Protein AF-0000000075964623 (afdb_homodimer)

Sequence (258 aa):
LPGEGPRITGGRPRYQVGDTVRVNCTSGRSKPAAQLIWFINGEQADSSFLRGPISESNREGLETSTLGLEFKVRPKHFRKGGDMKLKCLATIATVYWRTNEESVEGDRPQKAPALEIRKGQGDTAAAAALPGEGPRITGGRPRYQVGDTVRVNCTSGRSKPAAQLIWFINGEQADSSFLRGPISESNREGLETSTLGLEFKVRPKHFRKGGDMKLKCLATIATVYWRTNEESVEGDRPQKAPALEIRKGQGDTAAAAA

Secondary structure (DSSP, 8-state):
--SS--EEES--SEE-TTPEEEEEEEEEEESSPPEEEEEETTEEPPGGGEEEEEEEE-TTS-EEEEEEEEEE--GGGS-TTSEEEEEEEEEEEEEEEEEEEEEEEE-----------------------/--SS--EEES--SEE-TT-EEEEEEEEEEESSPPEEEEEETTEEPPGGGEEEEEEEE-TTS-EEEEEEEEEE--GGGS-TTSEEEEEEEEEEEEEEEEEEEEEEEE-----------------------

pLDDT: mean 87.2, std 17.88, range [26.14, 98.88]

Solvent-accessible surface area (backbone atoms only — not comparable to full-atom values): 14812 Å² total; per-residue (Å²): 107,47,91,52,58,37,42,77,45,73,68,63,70,58,48,46,74,71,34,71,48,49,32,36,35,37,34,44,49,12,77,69,52,45,47,74,46,54,23,50,70,86,35,72,53,60,72,86,29,46,48,74,69,46,73,49,69,51,95,87,62,30,16,30,22,34,38,30,42,43,47,66,39,45,74,83,58,38,46,95,86,40,32,29,39,42,34,36,38,35,35,37,77,50,77,44,82,38,64,35,72,49,75,25,37,46,67,67,76,72,73,70,76,73,78,79,77,78,78,78,82,79,78,76,80,80,77,85,124,107,47,91,52,58,36,43,78,44,73,68,63,70,59,48,44,73,70,35,71,47,50,32,36,35,35,36,43,49,13,78,69,52,46,46,74,46,51,23,51,70,85,34,73,52,59,73,87,29,48,47,75,70,46,75,47,70,50,94,87,62,32,16,30,23,33,37,30,42,43,49,64,38,45,76,85,58,39,44,97,86,40,30,29,39,42,34,38,38,36,37,37,79,50,77,45,82,37,62,33,74,49,75,26,36,44,68,67,77,73,72,70,75,73,77,78,78,78,76,78,81,79,79,76,80,75,77,84,124

Radius of gyration: 39.01 Å; Cα contacts (8 Å, |Δi|>4): 548; chains: 2; bounding box: 40×149×133 Å

Structure (mmCIF, N/CA/C/O backbone):
data_AF-0000000075964623-model_v1
#
loop_
_entity.id
_entity.type
_entity.pdbx_description
1 polymer 'Ig-like domain-containing protein'
#
loop_
_atom_site.group_PDB
_atom_site.id
_atom_site.type_symbol
_atom_site.label_atom_id
_atom_site.label_alt_id
_atom_site.label_comp_id
_atom_site.label_asym_id
_atom_site.label_entity_id
_atom_site.label_seq_id
_atom_site.pdbx_PDB_ins_code
_atom_site.Cartn_x
_atom_site.Cartn_y
_atom_site.Cartn_z
_atom_site.occupancy
_atom_site.B_iso_or_equiv
_atom_site.auth_seq_id
_atom_site.auth_comp_id
_atom_site.auth_asym_id
_atom_site.auth_atom_id
_atom_site.pdbx_PDB_model_num
ATOM 1 N N . LEU A 1 1 ? 7.758 3.352 2.141 1 86.5 1 LEU A N 1
ATOM 2 C CA . LEU A 1 1 ? 6.906 4.25 2.914 1 86.5 1 LEU A CA 1
ATOM 3 C C . LEU A 1 1 ? 7.734 5.367 3.549 1 86.5 1 LEU A C 1
ATOM 5 O O . LEU A 1 1 ? 8.938 5.215 3.744 1 86.5 1 LEU A O 1
ATOM 9 N N . PRO A 1 2 ? 7.082 6.465 3.967 1 90.81 2 PRO A N 1
ATOM 10 C CA . PRO A 1 2 ? 7.836 7.523 4.645 1 90.81 2 PRO A CA 1
ATOM 11 C C . PRO A 1 2 ? 8.383 7.078 6 1 90.81 2 PRO A C 1
ATOM 13 O O . PRO A 1 2 ? 7.719 6.336 6.727 1 90.81 2 PRO A O 1
ATOM 16 N N . GLY A 1 3 ? 9.594 7.398 6.289 1 87.62 3 GLY A N 1
ATOM 17 C CA . GLY A 1 3 ? 10.219 7.047 7.555 1 87.62 3 GLY A CA 1
ATOM 18 C C . GLY A 1 3 ? 9.648 7.805 8.734 1 87.62 3 GLY A C 1
ATOM 19 O O . GLY A 1 3 ? 9.781 7.371 9.883 1 87.62 3 GLY A O 1
ATOM 20 N N . GLU A 1 4 ? 9.156 8.992 8.438 1 90.81 4 GLU A N 1
ATOM 21 C CA . GLU A 1 4 ? 8.594 9.836 9.484 1 90.81 4 GLU A CA 1
ATOM 22 C C . GLU A 1 4 ? 7.238 10.406 9.062 1 90.81 4 GLU A C 1
ATOM 24 O O . GLU A 1 4 ? 6.883 10.367 7.887 1 90.81 4 GLU A O 1
ATOM 29 N N . GLY A 1 5 ? 6.496 10.773 10.062 1 95.56 5 GLY A N 1
ATOM 30 C CA . GLY A 1 5 ? 5.227 11.43 9.773 1 95.56 5 GLY A CA 1
ATOM 31 C C . GLY A 1 5 ? 5.391 12.766 9.086 1 95.56 5 GLY A C 1
ATOM 32 O O . GLY A 1 5 ? 6.508 13.258 8.93 1 95.56 5 GLY A O 1
ATOM 33 N N . PRO A 1 6 ? 4.242 13.242 8.672 1 98.19 6 PRO A N 1
ATOM 34 C CA . PRO A 1 6 ? 4.324 14.539 7.992 1 98.19 6 PRO A CA 1
ATOM 35 C C . PRO A 1 6 ? 4.801 15.656 8.914 1 98.19 6 PRO A C 1
ATOM 37 O O . PRO A 1 6 ? 4.703 15.539 10.133 1 98.19 6 PRO A O 1
ATOM 40 N N . ARG A 1 7 ? 5.344 16.672 8.25 1 98.38 7 ARG A N 1
ATOM 41 C CA . ARG A 1 7 ? 5.855 17.828 8.984 1 98.38 7 ARG A CA 1
ATOM 42 C C . ARG A 1 7 ? 5.109 19.094 8.602 1 98.38 7 ARG A C 1
ATOM 44 O O . ARG A 1 7 ? 4.883 19.359 7.418 1 98.38 7 ARG A O 1
ATOM 51 N N . ILE A 1 8 ? 4.758 19.828 9.617 1 98.5 8 ILE A N 1
ATOM 52 C CA . ILE A 1 8 ? 4.109 21.109 9.375 1 98.5 8 ILE A CA 1
ATOM 53 C C . ILE A 1 8 ? 5.125 22.25 9.531 1 98.5 8 ILE A C 1
ATOM 55 O O . ILE A 1 8 ? 5.852 22.297 10.523 1 98.5 8 ILE A O 1
ATOM 59 N N . THR A 1 9 ? 5.211 23.141 8.57 1 98.12 9 THR A N 1
ATOM 60 C CA . THR A 1 9 ? 6.152 24.25 8.617 1 98.12 9 THR A CA 1
ATOM 61 C C . THR A 1 9 ? 5.48 25.547 8.164 1 98.12 9 THR A C 1
ATOM 63 O O . THR A 1 9 ? 4.418 25.516 7.543 1 98.12 9 THR A O 1
ATOM 66 N N . GLY A 1 10 ? 6.125 26.719 8.469 1 96.88 10 GLY A N 1
ATOM 67 C CA . GLY A 1 10 ? 5.699 28.016 7.969 1 96.88 10 GLY A CA 1
ATOM 68 C C . GLY A 1 10 ? 4.793 28.766 8.93 1 96.88 10 GLY A C 1
ATOM 69 O O . GLY A 1 10 ? 4.531 29.953 8.75 1 96.88 10 GLY A O 1
ATOM 70 N N . GLY A 1 11 ? 4.305 28.156 9.906 1 95.25 11 GLY A N 1
ATOM 71 C CA . GLY A 1 11 ? 3.338 28.766 10.805 1 95.25 11 GLY A CA 1
ATOM 72 C C . GLY A 1 11 ? 3.975 29.672 11.844 1 95.25 11 GLY A C 1
ATOM 73 O O . GLY A 1 11 ? 5.199 29.75 11.93 1 95.25 11 GLY A O 1
ATOM 74 N N . ARG A 1 12 ? 3.088 30.531 12.414 1 95.19 12 ARG A N 1
ATOM 75 C CA . ARG A 1 12 ? 3.447 31.391 13.539 1 95.19 12 ARG A CA 1
ATOM 76 C C . ARG A 1 12 ? 2.818 30.891 14.828 1 95.19 12 ARG A C 1
ATOM 78 O O . ARG A 1 12 ? 1.778 30.219 14.805 1 95.19 12 ARG A O 1
ATOM 85 N N . PRO A 1 13 ? 3.479 31.203 15.977 1 94.81 13 PRO A N 1
ATOM 86 C CA . PRO A 1 13 ? 2.908 30.734 17.234 1 94.81 13 PRO A CA 1
ATOM 87 C C . PRO A 1 13 ? 1.594 31.438 17.594 1 94.81 13 PRO A C 1
ATOM 89 O O . PRO A 1 13 ? 0.809 30.906 18.375 1 94.81 13 PRO A O 1
ATOM 92 N N . ARG A 1 14 ? 1.421 32.688 17.016 1 95.06 14 ARG A N 1
ATOM 93 C CA . ARG A 1 14 ? 0.213 33.438 17.328 1 95.06 14 ARG A CA 1
ATOM 94 C C . ARG A 1 14 ? -0.354 34.094 16.062 1 95.06 14 ARG A C 1
ATOM 96 O O . ARG A 1 14 ? 0.398 34.531 15.203 1 95.06 14 ARG A O 1
ATOM 103 N N . TYR A 1 15 ? -1.727 34.094 16.047 1 96.06 15 TYR A N 1
AT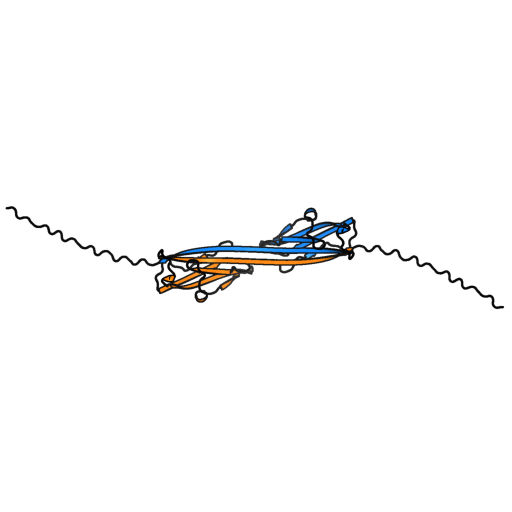OM 104 C CA . TYR A 1 15 ? -2.441 34.781 14.977 1 96.06 15 TYR A CA 1
ATOM 105 C C . TYR A 1 15 ? -3.574 35.656 15.539 1 96.06 15 TYR A C 1
ATOM 107 O O . TYR A 1 15 ? -4.141 35.312 16.594 1 96.06 15 TYR A O 1
ATOM 115 N N . GLN A 1 16 ? -3.865 36.75 14.766 1 94.38 16 GLN A N 1
ATOM 116 C CA . GLN A 1 16 ? -5.055 37.531 15.031 1 94.38 16 GLN A CA 1
ATOM 117 C C . GLN A 1 16 ? -6.055 37.438 13.883 1 94.38 16 GLN A C 1
ATOM 119 O O . GLN A 1 16 ? -5.68 37.094 12.758 1 94.38 16 GLN A O 1
ATOM 124 N N . VAL A 1 17 ? -7.258 37.656 14.266 1 94.38 17 VAL A N 1
ATOM 125 C CA . VAL A 1 17 ? -8.258 37.75 13.211 1 94.38 17 VAL A CA 1
ATOM 126 C C . VAL A 1 17 ? -7.801 38.719 12.125 1 94.38 17 VAL A C 1
ATOM 128 O O . VAL A 1 17 ? -7.324 39.812 12.43 1 94.38 17 VAL A O 1
ATOM 131 N N . GLY A 1 18 ? -7.902 38.344 10.891 1 95.88 18 GLY A N 1
ATOM 132 C CA . GLY A 1 18 ? -7.438 39.188 9.789 1 95.88 18 GLY A CA 1
ATOM 133 C C . GLY A 1 18 ? -6.078 38.75 9.258 1 95.88 18 GLY A C 1
ATOM 134 O O . GLY A 1 18 ? -5.703 39.094 8.141 1 95.88 18 GLY A O 1
ATOM 135 N N . ASP A 1 19 ? -5.371 38.094 10.148 1 96.88 19 ASP A N 1
ATOM 136 C CA . ASP A 1 19 ? -4.07 37.562 9.734 1 96.88 19 ASP A CA 1
ATOM 137 C C . ASP A 1 19 ? -4.223 36.469 8.68 1 96.88 19 ASP A C 1
ATOM 139 O O . ASP A 1 19 ? -5.289 35.875 8.562 1 96.88 19 ASP A O 1
ATOM 143 N N . THR A 1 20 ? -3.176 36.312 7.949 1 97.75 20 THR A N 1
ATOM 144 C CA . THR A 1 20 ? -3.154 35.188 6.996 1 97.75 20 THR A CA 1
ATOM 145 C C . THR A 1 20 ? -2.303 34.062 7.523 1 97.75 20 THR A C 1
ATOM 147 O O . THR A 1 20 ? -1.146 34.25 7.902 1 97.75 20 THR A O 1
ATOM 150 N N . VAL A 1 21 ? -2.879 32.938 7.625 1 98.06 21 VAL A N 1
ATOM 151 C CA . VAL A 1 21 ? -2.15 31.703 7.938 1 98.06 21 VAL A CA 1
ATOM 152 C C . VAL A 1 21 ? -1.585 31.094 6.656 1 98.06 21 VAL A C 1
ATOM 154 O O . VAL A 1 21 ? -2.299 30.953 5.664 1 98.06 21 VAL A O 1
ATOM 157 N N . ARG A 1 22 ? -0.304 30.781 6.645 1 98.5 22 ARG A N 1
ATOM 158 C CA . ARG A 1 22 ? 0.36 30.094 5.539 1 98.5 22 ARG A CA 1
ATOM 159 C C . ARG A 1 22 ? 1.282 28.984 6.047 1 98.5 22 ARG A C 1
ATOM 161 O O . ARG A 1 22 ? 2.377 29.266 6.543 1 98.5 22 ARG A O 1
ATOM 168 N N . VAL A 1 23 ? 0.812 27.781 5.883 1 98.69 23 VAL A N 1
ATOM 169 C CA . VAL A 1 23 ? 1.607 26.656 6.371 1 98.69 23 VAL A CA 1
ATOM 170 C C . VAL A 1 23 ? 1.669 25.562 5.309 1 98.69 23 VAL A C 1
ATOM 172 O O . VAL A 1 23 ? 0.875 25.562 4.363 1 98.69 23 VAL A O 1
ATOM 175 N N . ASN A 1 24 ? 2.668 24.672 5.41 1 98.81 24 ASN A N 1
ATOM 176 C CA . ASN A 1 24 ? 2.854 23.531 4.527 1 98.81 24 ASN A CA 1
ATOM 177 C C . ASN A 1 24 ? 2.922 22.219 5.309 1 98.81 24 ASN A C 1
ATOM 179 O O . ASN A 1 24 ? 3.527 22.156 6.379 1 98.81 24 ASN A O 1
ATOM 183 N N . CYS A 1 25 ? 2.346 21.281 4.805 1 98.81 25 CYS A N 1
ATOM 184 C CA . CYS A 1 25 ? 2.473 19.906 5.273 1 98.81 25 CYS A CA 1
ATOM 185 C C . CYS A 1 25 ? 3.264 19.062 4.277 1 98.81 25 CYS A C 1
ATOM 187 O O . CYS A 1 25 ? 2.898 18.969 3.105 1 98.81 25 CYS A O 1
ATOM 189 N N . THR A 1 26 ? 4.332 18.453 4.738 1 98.38 26 THR A N 1
ATOM 190 C CA . THR A 1 26 ? 5.199 17.688 3.838 1 98.38 26 THR A CA 1
ATOM 191 C C . THR A 1 26 ? 5.375 16.266 4.328 1 98.38 26 THR A C 1
ATOM 193 O O . THR A 1 26 ? 5.715 16.031 5.488 1 98.38 26 THR A O 1
ATOM 196 N N . SER A 1 27 ? 5.086 15.312 3.455 1 97.88 27 SER A N 1
ATOM 197 C CA . SER A 1 27 ? 5.332 13.906 3.754 1 97.88 27 SER A CA 1
ATOM 198 C C . SER A 1 27 ? 6.609 13.414 3.078 1 97.88 27 SER A C 1
ATOM 200 O O . SER A 1 27 ? 6.91 13.805 1.949 1 97.88 27 SER A O 1
ATOM 202 N N . GLY A 1 28 ? 7.246 12.578 3.674 1 94.44 28 GLY A N 1
ATOM 203 C CA . GLY A 1 28 ? 8.508 12.055 3.182 1 94.44 28 GLY A CA 1
ATOM 204 C C . GLY A 1 28 ? 8.352 11.188 1.942 1 94.44 28 GLY A C 1
ATOM 205 O O . GLY A 1 28 ? 7.254 11.055 1.408 1 94.44 28 GLY A O 1
ATOM 206 N N . ARG A 1 29 ? 9.484 10.664 1.454 1 90.94 29 ARG A N 1
ATOM 207 C CA . ARG A 1 29 ? 9.586 9.938 0.193 1 90.94 29 ARG A CA 1
ATOM 208 C C . ARG A 1 29 ? 8.812 8.617 0.256 1 90.94 29 ARG A C 1
ATOM 210 O O . ARG A 1 29 ? 8.961 7.852 1.21 1 90.94 29 ARG A O 1
ATOM 217 N N . SER A 1 30 ? 8.055 8.391 -0.711 1 87.88 30 SER A N 1
ATOM 218 C CA . SER A 1 30 ? 7.293 7.148 -0.838 1 87.88 30 SER A CA 1
ATOM 219 C C . SER A 1 30 ? 6.816 6.938 -2.271 1 87.88 30 SER A C 1
ATOM 221 O O . SER A 1 30 ? 6.914 7.844 -3.104 1 87.88 30 SER A O 1
ATOM 223 N N . LYS A 1 31 ? 6.457 5.59 -2.564 1 80.5 31 LYS A N 1
ATOM 224 C CA . LYS A 1 31 ? 5.801 5.293 -3.834 1 80.5 31 LYS A CA 1
ATOM 225 C C . LYS A 1 31 ? 4.562 4.422 -3.623 1 80.5 31 LYS A C 1
ATOM 227 O O . LYS A 1 31 ? 4.672 3.283 -3.168 1 80.5 31 LYS A O 1
ATOM 232 N N . PRO A 1 32 ? 3.41 4.977 -3.877 1 86.5 32 PRO A N 1
ATOM 233 C CA . PRO A 1 32 ? 3.055 6.309 -4.375 1 86.5 32 PRO A CA 1
ATOM 234 C C . PRO A 1 32 ? 3.244 7.398 -3.322 1 86.5 32 PRO A C 1
ATOM 236 O O . PRO A 1 32 ? 3.506 7.098 -2.154 1 86.5 32 PRO A O 1
ATOM 239 N N . ALA A 1 33 ? 3.121 8.602 -3.801 1 92.25 33 ALA A N 1
ATOM 240 C CA . ALA A 1 33 ? 3.176 9.727 -2.867 1 92.25 33 ALA A CA 1
ATOM 241 C C . ALA A 1 33 ? 1.999 9.695 -1.896 1 92.25 33 ALA A C 1
ATOM 243 O O . ALA A 1 33 ? 0.886 9.32 -2.273 1 92.25 33 ALA A O 1
ATOM 244 N N . ALA A 1 34 ? 2.297 10.195 -0.716 1 96.19 34 ALA A N 1
ATOM 245 C CA . ALA A 1 34 ? 1.233 10.242 0.284 1 96.19 34 ALA A CA 1
ATOM 246 C C . ALA A 1 34 ? 0.166 11.266 -0.097 1 96.19 34 ALA A C 1
ATOM 248 O O . ALA A 1 34 ? 0.479 12.32 -0.652 1 96.19 34 ALA A O 1
ATOM 249 N N . GLN A 1 35 ? -1.046 10.914 0.166 1 97.19 35 GLN A N 1
ATOM 250 C CA . GLN A 1 35 ? -2.133 11.883 0.115 1 97.19 35 GLN A CA 1
ATOM 251 C C . GLN A 1 35 ? -2.207 12.695 1.406 1 97.19 35 GLN A C 1
ATOM 253 O O . GLN A 1 35 ? -2.172 12.133 2.502 1 97.19 35 GLN A O 1
ATOM 258 N N . LEU A 1 36 ? -2.312 13.945 1.233 1 98.5 36 LEU A N 1
ATOM 259 C CA . LEU A 1 36 ? -2.33 14.82 2.404 1 98.5 36 LEU A CA 1
ATOM 260 C C . LEU A 1 36 ? -3.688 15.492 2.559 1 98.5 36 LEU A C 1
ATOM 262 O O . LEU A 1 36 ? -4.316 15.867 1.565 1 98.5 36 LEU A O 1
ATOM 266 N N . ILE A 1 37 ? -4.078 15.688 3.836 1 98.69 37 ILE A N 1
ATOM 267 C CA . ILE A 1 37 ? -5.324 16.375 4.152 1 98.69 37 ILE A CA 1
ATOM 268 C C . ILE A 1 37 ? -5.098 17.344 5.316 1 98.69 37 ILE A C 1
ATOM 270 O O . ILE A 1 37 ? -4.465 16.984 6.312 1 98.69 37 ILE A O 1
ATOM 274 N N . TRP A 1 38 ? -5.629 18.484 5.16 1 98.81 38 TRP A N 1
ATOM 275 C CA . TRP A 1 38 ? -5.574 19.469 6.242 1 98.81 38 TRP A CA 1
ATOM 276 C C . TRP A 1 38 ? -6.883 19.5 7.023 1 98.81 38 TRP A C 1
ATOM 278 O O . TRP A 1 38 ? -7.965 19.422 6.438 1 98.81 38 TRP A O 1
ATOM 288 N N . PHE A 1 39 ? -6.734 19.719 8.305 1 98.62 39 PHE A N 1
ATOM 289 C CA . PHE A 1 39 ? -7.867 19.984 9.18 1 98.62 39 PHE A CA 1
ATOM 290 C C . PHE A 1 39 ? -7.641 21.266 9.992 1 98.62 39 PHE A C 1
ATOM 292 O O . PHE A 1 39 ? -6.527 21.516 10.453 1 98.62 39 PHE A O 1
ATOM 299 N N . ILE A 1 40 ? -8.664 22.016 10.133 1 98.19 40 ILE A N 1
ATOM 300 C CA . ILE A 1 40 ? -8.695 23.141 11.047 1 98.19 40 ILE A CA 1
ATOM 301 C C . ILE A 1 40 ? -9.703 22.891 12.164 1 98.19 40 ILE A C 1
ATOM 303 O O . ILE A 1 40 ? -10.906 22.766 11.906 1 98.19 40 ILE A O 1
ATOM 307 N N . ASN A 1 41 ? -9.188 22.75 13.336 1 97.31 41 ASN A N 1
ATOM 308 C CA . ASN A 1 41 ? -10.023 22.469 14.492 1 97.31 41 ASN A CA 1
ATOM 309 C C . ASN A 1 41 ? -10.852 21.203 14.289 1 97.31 41 ASN A C 1
ATOM 311 O O . ASN A 1 41 ? -12.039 21.188 14.609 1 97.31 41 ASN A O 1
ATOM 315 N N . GLY A 1 42 ? -10.273 20.219 13.578 1 96.5 42 GLY A N 1
ATOM 316 C CA . GLY A 1 42 ? -10.898 18.906 13.43 1 96.5 42 GLY A CA 1
ATOM 317 C C . GLY A 1 42 ? -11.742 18.797 12.18 1 96.5 42 GLY A C 1
ATOM 318 O O . GLY A 1 42 ? -12.227 17.719 11.844 1 96.5 42 GLY A O 1
ATOM 319 N N . GLU A 1 43 ? -11.898 19.906 11.578 1 97.5 43 GLU A N 1
ATOM 320 C CA . GLU A 1 43 ? -12.68 19.906 10.344 1 97.5 43 GLU A CA 1
ATOM 321 C C . GLU A 1 43 ? -11.773 20.016 9.125 1 97.5 43 GLU A C 1
ATOM 323 O O . GLU A 1 43 ? -10.828 20.812 9.117 1 97.5 43 GLU A O 1
ATOM 328 N N . GLN A 1 44 ? -12.203 19.281 8.094 1 98.38 44 GLN A N 1
ATOM 329 C CA . GLN A 1 44 ? -11.398 19.359 6.883 1 98.38 44 GLN A CA 1
ATOM 330 C C . GLN A 1 44 ? -11.414 20.766 6.297 1 98.38 44 GLN A C 1
ATOM 332 O O . GLN A 1 44 ? -12.477 21.375 6.172 1 98.38 44 GLN A O 1
ATOM 337 N N . ALA A 1 45 ? -10.242 21.188 5.988 1 98.56 45 ALA A N 1
ATOM 338 C CA . ALA A 1 45 ? -10.109 22.531 5.445 1 98.56 45 ALA A CA 1
ATOM 339 C C . ALA A 1 45 ? -10.781 22.641 4.078 1 98.56 45 ALA A C 1
ATOM 341 O O . ALA A 1 45 ? -10.758 21.703 3.291 1 98.56 45 ALA A O 1
ATOM 342 N N . ASP A 1 46 ? -11.305 23.844 3.846 1 97.81 46 ASP A N 1
ATOM 343 C CA . ASP A 1 46 ? -11.875 24.125 2.529 1 97.81 46 ASP A CA 1
ATOM 344 C C . ASP A 1 46 ? -10.82 23.984 1.436 1 97.81 46 ASP A C 1
ATOM 346 O O . ASP A 1 46 ? -9.68 24.422 1.609 1 97.81 46 ASP A O 1
ATOM 350 N N . SER A 1 47 ? -11.258 23.422 0.296 1 97.75 47 SER A N 1
ATOM 351 C CA . SER A 1 47 ? -10.312 23.203 -0.794 1 97.75 47 SER A CA 1
ATOM 352 C C . SER A 1 47 ? -9.758 24.531 -1.31 1 97.75 47 SER A C 1
ATOM 354 O O . SER A 1 47 ? -8.648 24.578 -1.847 1 97.75 47 SER A O 1
ATOM 356 N N . SER A 1 48 ? -10.57 25.625 -1.117 1 98 48 SER A N 1
ATOM 357 C CA . SER A 1 48 ? -10.109 26.922 -1.578 1 98 48 SER A CA 1
ATOM 358 C C . SER A 1 48 ? -8.914 27.406 -0.759 1 98 48 SER A C 1
ATOM 360 O O . SER A 1 48 ? -8.203 28.328 -1.174 1 98 48 SER A O 1
ATOM 362 N N . PHE A 1 49 ? -8.711 26.812 0.334 1 98.69 49 PHE A N 1
ATOM 363 C CA . PHE A 1 49 ? -7.605 27.203 1.198 1 98.69 49 PHE A CA 1
ATOM 364 C C . PHE A 1 49 ? -6.332 26.453 0.822 1 98.69 49 PHE A C 1
ATOM 366 O O . PHE A 1 49 ? -5.254 26.766 1.331 1 98.69 49 PHE A O 1
ATOM 373 N N . LEU A 1 50 ? -6.438 25.469 -0.008 1 98.81 50 LEU A N 1
ATOM 374 C CA . LEU A 1 50 ? -5.312 24.562 -0.253 1 98.81 50 LEU A CA 1
ATOM 375 C C . LEU A 1 50 ? -4.43 25.094 -1.377 1 98.81 50 LEU A C 1
ATOM 377 O O . LEU A 1 50 ? -4.93 25.688 -2.342 1 98.81 50 LEU A O 1
ATOM 381 N N . ARG A 1 51 ? -3.199 24.953 -1.253 1 98.44 51 ARG A N 1
ATOM 382 C CA . ARG A 1 51 ? -2.193 25.203 -2.281 1 98.44 51 ARG A CA 1
ATOM 383 C C . ARG A 1 51 ? -1.432 23.922 -2.623 1 98.44 51 ARG A C 1
ATOM 385 O O . ARG A 1 51 ? -0.584 23.469 -1.849 1 98.44 51 ARG A O 1
ATOM 392 N N . GLY A 1 52 ? -1.682 23.328 -3.742 1 97.38 52 GLY A N 1
ATOM 393 C CA . G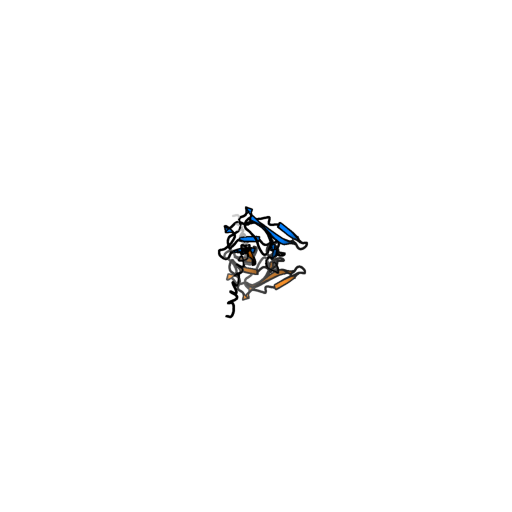LY A 1 52 ? -1.182 22.016 -4.145 1 97.38 52 GLY A CA 1
ATOM 394 C C . GLY A 1 52 ? -2.268 20.969 -4.234 1 97.38 52 GLY A C 1
ATOM 395 O O . GLY A 1 52 ? -3.436 21.281 -4.465 1 97.38 52 GLY A O 1
ATOM 396 N N . PRO A 1 53 ? -1.623 19.859 -3.967 1 97.44 53 PRO A N 1
ATOM 397 C CA . PRO A 1 53 ? -0.345 19.281 -3.543 1 97.44 53 PRO A CA 1
ATOM 398 C C . PRO A 1 53 ? 0.74 19.391 -4.609 1 97.44 53 PRO A C 1
ATOM 400 O O . PRO A 1 53 ? 0.432 19.5 -5.801 1 97.44 53 PRO A O 1
ATOM 403 N N . ILE A 1 54 ? 1.921 19.484 -4.203 1 96.81 54 ILE A N 1
ATOM 404 C CA . ILE A 1 54 ? 3.098 19.406 -5.062 1 96.81 54 ILE A CA 1
ATOM 405 C C . ILE A 1 54 ? 3.902 18.156 -4.7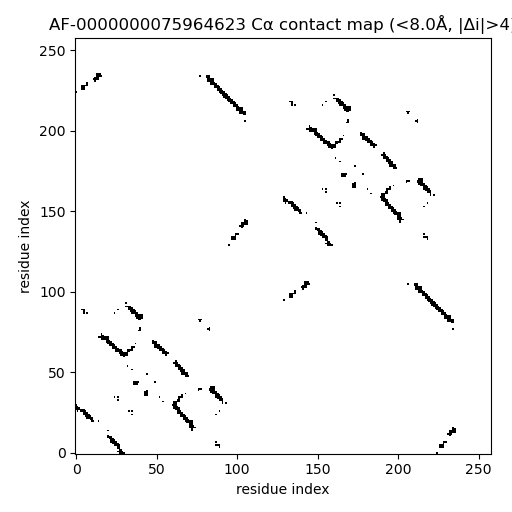34 1 96.81 54 ILE A C 1
ATOM 407 O O . ILE A 1 54 ? 4.109 17.828 -3.564 1 96.81 54 ILE A O 1
ATOM 411 N N . SER A 1 55 ? 4.215 17.359 -5.742 1 95.25 55 SER A N 1
ATOM 412 C CA . SER A 1 55 ? 5.023 16.172 -5.535 1 95.25 55 SER A CA 1
ATOM 413 C C . SER A 1 55 ? 6.348 16.266 -6.289 1 95.25 55 SER A C 1
ATOM 415 O O . SER A 1 55 ? 6.379 16.688 -7.441 1 95.25 55 SER A O 1
ATOM 417 N N . GLU A 1 56 ? 7.375 15.961 -5.617 1 93.81 56 GLU A N 1
ATOM 418 C CA . GLU A 1 56 ? 8.703 15.93 -6.23 1 93.81 56 GLU A CA 1
ATOM 419 C C . GLU A 1 56 ? 9.289 14.523 -6.195 1 93.81 56 GLU A C 1
ATOM 421 O O . GLU A 1 56 ? 9.25 13.852 -5.16 1 93.81 56 GLU A O 1
ATOM 426 N N . SER A 1 57 ? 9.836 14.07 -7.305 1 90.75 57 SER A N 1
ATOM 427 C CA . SER A 1 57 ? 10.406 12.727 -7.383 1 90.75 57 SER A CA 1
ATOM 428 C C . SER A 1 57 ? 11.93 12.773 -7.277 1 90.75 57 SER A C 1
ATOM 430 O O . SER A 1 57 ? 12.562 13.719 -7.742 1 90.75 57 SER A O 1
ATOM 432 N N . ASN A 1 58 ? 12.359 11.789 -6.547 1 87 58 ASN A N 1
ATOM 433 C CA . ASN A 1 58 ? 13.812 11.664 -6.516 1 87 58 ASN A CA 1
ATOM 434 C C . ASN A 1 58 ? 14.312 10.672 -7.562 1 87 58 ASN A C 1
ATOM 436 O O . ASN A 1 58 ? 13.547 10.242 -8.43 1 87 58 ASN A O 1
ATOM 440 N N . ARG A 1 59 ? 15.586 10.32 -7.535 1 83.88 59 ARG A N 1
ATOM 441 C CA . ARG A 1 59 ? 16.234 9.477 -8.531 1 83.88 59 ARG A CA 1
ATOM 442 C C . ARG A 1 59 ? 15.719 8.047 -8.461 1 83.88 59 ARG A C 1
ATOM 444 O O . ARG A 1 59 ? 15.711 7.328 -9.461 1 83.88 59 ARG A O 1
ATOM 451 N N . GLU A 1 60 ? 15.336 7.68 -7.145 1 78.75 60 GLU A N 1
ATOM 452 C CA . GLU A 1 60 ? 14.875 6.312 -6.922 1 78.75 60 GLU A CA 1
ATOM 453 C C . GLU A 1 60 ? 13.398 6.164 -7.277 1 78.75 60 GLU A C 1
ATOM 455 O O . GLU A 1 60 ? 12.836 5.074 -7.172 1 78.75 60 GLU A O 1
ATOM 460 N N . GLY A 1 61 ? 12.789 7.191 -7.648 1 81.75 61 GLY A N 1
ATOM 461 C CA . GLY A 1 61 ? 11.391 7.156 -8.039 1 81.75 61 GLY A CA 1
ATOM 462 C C . GLY A 1 61 ? 10.438 7.359 -6.875 1 81.75 61 GLY A C 1
ATOM 463 O O . GLY A 1 61 ? 9.227 7.23 -7.027 1 81.75 61 GLY A O 1
ATOM 464 N N . LEU A 1 62 ? 11.055 7.59 -5.703 1 85 62 LEU A N 1
ATOM 465 C CA . LEU A 1 62 ? 10.211 7.891 -4.551 1 85 62 LEU A CA 1
ATOM 466 C C . LEU A 1 62 ? 9.766 9.352 -4.574 1 85 62 LEU A C 1
ATOM 468 O O . LEU A 1 62 ? 10.477 10.211 -5.094 1 85 62 LEU A O 1
ATOM 472 N N . GLU A 1 63 ? 8.578 9.625 -4.027 1 92.62 63 GLU A N 1
ATOM 473 C CA . GLU A 1 63 ? 7.977 10.953 -4.152 1 92.62 63 GLU A CA 1
ATOM 474 C C . GLU A 1 63 ? 7.746 11.586 -2.785 1 92.62 63 GLU A C 1
ATOM 476 O O . GLU A 1 63 ? 7.359 10.906 -1.836 1 92.62 63 GLU A O 1
ATOM 481 N N . THR A 1 64 ? 8.109 12.859 -2.721 1 95.62 64 THR A N 1
ATOM 482 C CA . THR A 1 64 ? 7.762 13.703 -1.577 1 95.62 64 THR A CA 1
ATOM 483 C C . THR A 1 64 ? 6.547 14.562 -1.889 1 95.62 64 THR A C 1
ATOM 485 O O . THR A 1 64 ? 6.473 15.18 -2.955 1 95.62 64 THR A O 1
ATOM 488 N N . SER A 1 65 ? 5.57 14.57 -0.965 1 97.69 65 SER A N 1
ATOM 489 C CA . SER A 1 65 ? 4.348 15.336 -1.198 1 97.69 65 SER A CA 1
ATOM 490 C C . SER A 1 65 ? 4.223 16.484 -0.209 1 97.69 65 SER A C 1
ATOM 492 O O . SER A 1 65 ? 4.496 16.328 0.982 1 97.69 65 SER A O 1
ATOM 494 N N . THR A 1 66 ? 3.85 17.672 -0.777 1 98.5 66 THR A N 1
ATOM 495 C CA . THR A 1 66 ? 3.615 18.844 0.054 1 98.5 66 THR A CA 1
ATOM 496 C C . THR A 1 66 ? 2.258 19.469 -0.259 1 98.5 66 THR A C 1
ATOM 498 O O . THR A 1 66 ? 1.9 19.641 -1.427 1 98.5 66 THR A O 1
ATOM 501 N N . LEU A 1 67 ? 1.504 19.766 0.764 1 98.81 67 L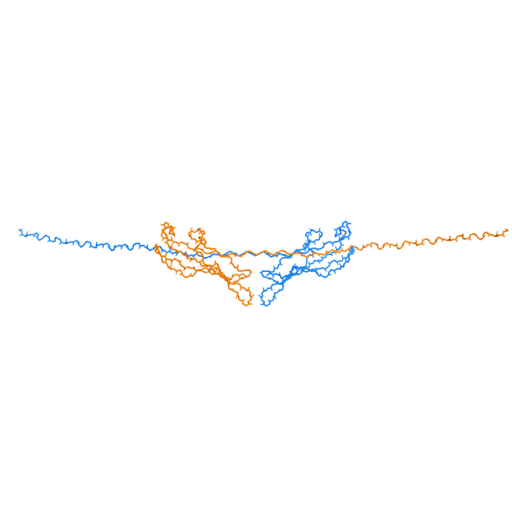EU A N 1
ATOM 502 C CA . LEU A 1 67 ? 0.224 20.453 0.63 1 98.81 67 LEU A CA 1
ATOM 503 C C . LEU A 1 67 ? 0.189 21.703 1.49 1 98.81 67 LEU A C 1
ATOM 505 O O . LEU A 1 67 ? 0.345 21.641 2.711 1 98.81 67 LEU A O 1
ATOM 509 N N . GLY A 1 68 ? -0.016 22.797 0.875 1 98.81 68 GLY A N 1
ATOM 510 C CA . GLY A 1 68 ? -0.101 24.062 1.585 1 98.81 68 GLY A CA 1
ATOM 511 C C . GLY A 1 68 ? -1.498 24.359 2.09 1 98.81 68 GLY A C 1
ATOM 512 O O . GLY A 1 68 ? -2.482 23.844 1.563 1 98.81 68 GLY A O 1
ATOM 513 N N . LEU A 1 69 ? -1.596 25.156 3.078 1 98.88 69 LEU A N 1
ATOM 514 C CA . LEU A 1 69 ? -2.812 25.734 3.652 1 98.88 69 LEU A CA 1
ATOM 515 C C . LEU A 1 69 ? -2.688 27.234 3.812 1 98.88 69 LEU A C 1
ATOM 517 O O . LEU A 1 69 ? -1.769 27.719 4.473 1 98.88 69 LEU A O 1
ATOM 521 N N . GLU A 1 70 ? -3.562 27.938 3.17 1 98.81 70 GLU A N 1
ATOM 522 C CA . GLU A 1 70 ? -3.518 29.391 3.211 1 98.81 70 GLU A CA 1
ATOM 523 C C . GLU A 1 70 ? -4.918 29.984 3.342 1 98.81 70 GLU A C 1
ATOM 525 O O . GLU A 1 70 ? -5.766 29.781 2.471 1 98.81 70 GLU A O 1
ATOM 530 N N . PHE A 1 71 ? -5.121 30.766 4.402 1 98.5 71 PHE A N 1
ATOM 531 C CA . PHE A 1 71 ? -6.426 31.391 4.598 1 98.5 71 PHE A CA 1
ATOM 532 C C . PHE A 1 71 ? -6.324 32.594 5.543 1 98.5 71 PHE A C 1
ATOM 534 O O . PHE A 1 71 ? -5.375 32.688 6.324 1 98.5 71 PHE A O 1
ATOM 541 N N . LYS A 1 72 ? -7.293 33.406 5.465 1 97.88 72 LYS A N 1
ATOM 542 C CA . LYS A 1 72 ? -7.402 34.531 6.391 1 97.88 72 LYS A CA 1
ATOM 543 C C . LYS A 1 72 ? -8.133 34.125 7.668 1 97.88 72 LYS A C 1
ATOM 545 O O . LYS A 1 72 ? -9.242 33.594 7.613 1 97.88 72 LYS A 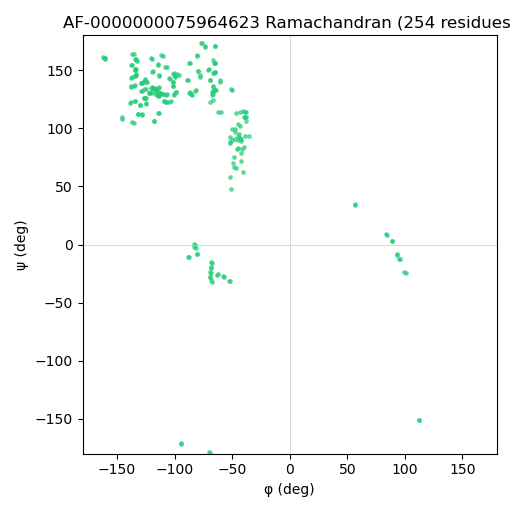O 1
ATOM 550 N N . VAL A 1 73 ? -7.492 34.469 8.727 1 97 73 VAL A N 1
ATOM 551 C CA . VAL A 1 73 ? -8.031 34.062 10.016 1 97 73 VAL A CA 1
ATOM 552 C C . VAL A 1 73 ? -9.352 34.781 10.281 1 97 73 VAL A C 1
ATOM 554 O O . VAL A 1 73 ? -9.445 36 10.125 1 97 73 VAL A O 1
ATOM 557 N N . ARG A 1 74 ? -10.336 34 10.641 1 96.06 74 ARG A N 1
ATOM 558 C CA . ARG A 1 74 ? -11.633 34.5 11.086 1 96.06 74 ARG A CA 1
ATOM 559 C C . ARG A 1 74 ? -11.945 34.031 12.5 1 96.06 74 ARG A C 1
ATOM 561 O O . ARG A 1 74 ? -11.281 33.125 13.023 1 96.06 74 ARG A O 1
ATOM 568 N N . PRO A 1 75 ? -12.883 34.719 13.188 1 94 75 PRO A N 1
ATOM 569 C CA . PRO A 1 75 ? -13.219 34.344 14.555 1 94 75 PRO A CA 1
ATOM 570 C C . PRO A 1 75 ? -13.57 32.844 14.672 1 94 75 PRO A C 1
ATOM 572 O O . PRO A 1 75 ? -13.242 32.219 15.672 1 94 75 PRO A O 1
ATOM 575 N N . LYS A 1 76 ? -14.148 32.281 13.617 1 94.12 76 LYS A N 1
ATOM 576 C CA . LYS A 1 76 ? -14.586 30.906 13.648 1 94.12 76 LYS A CA 1
ATOM 577 C C . LYS A 1 76 ? -13.398 29.953 13.711 1 94.12 76 LYS A C 1
ATOM 579 O O . LYS A 1 76 ? -13.562 28.766 14.039 1 94.12 76 LYS A O 1
ATOM 584 N N . HIS A 1 77 ? -12.297 30.438 13.336 1 96.62 77 HIS A N 1
ATOM 585 C CA . HIS A 1 77 ? -11.117 29.594 13.281 1 96.62 77 HIS A CA 1
ATOM 586 C C . HIS A 1 77 ? -10.492 29.438 14.664 1 96.62 77 HIS A C 1
ATOM 588 O O . HIS A 1 77 ? -9.57 28.641 14.852 1 96.62 77 HIS A O 1
ATOM 594 N N . PHE A 1 78 ? -10.938 30.141 15.617 1 94.94 78 PHE A N 1
ATOM 595 C CA . PHE A 1 78 ? -10.469 29.984 16.984 1 94.94 78 PHE A CA 1
ATOM 596 C C . PHE A 1 78 ? -11.469 29.172 17.812 1 94.94 78 PHE A C 1
ATOM 598 O O . PHE A 1 78 ? -12.672 29.422 17.734 1 94.94 78 PHE A O 1
ATOM 605 N N . ARG A 1 79 ? -10.953 28.297 18.547 1 94.81 79 ARG A N 1
ATOM 606 C CA . ARG A 1 79 ? -11.789 27.547 19.484 1 94.81 79 ARG A CA 1
ATOM 607 C C . ARG A 1 79 ? -12.141 28.391 20.703 1 94.81 79 ARG A C 1
ATOM 609 O O . ARG A 1 79 ? -11.617 29.484 20.875 1 94.81 79 ARG A O 1
ATOM 616 N N . LYS A 1 80 ? -13.008 27.812 21.5 1 89.56 80 LYS A N 1
ATOM 617 C CA . LYS A 1 80 ? -13.438 28.516 22.719 1 89.56 80 LYS A CA 1
ATOM 618 C C . LYS A 1 80 ? -12.242 28.859 23.594 1 89.56 80 LYS A C 1
ATOM 620 O O . LYS A 1 80 ? -12.234 29.906 24.266 1 89.56 80 LYS A O 1
ATOM 625 N N . GLY A 1 81 ? -11.227 28.125 23.531 1 88.19 81 GLY A N 1
ATOM 626 C CA . GLY A 1 81 ? -10.023 28.359 24.328 1 88.19 81 GLY A CA 1
ATOM 627 C C . GLY A 1 81 ? -9.109 29.406 23.719 1 88.19 81 GLY A C 1
ATOM 628 O O . GLY A 1 81 ? -8.102 29.781 24.328 1 88.19 81 GLY A O 1
ATOM 629 N N . GLY A 1 82 ? -9.445 29.969 22.594 1 91.56 82 GLY A N 1
ATOM 630 C CA . GLY A 1 82 ? -8.672 31.016 21.938 1 91.56 82 GLY A CA 1
ATOM 631 C C . GLY A 1 82 ? -7.547 30.484 21.078 1 91.56 82 GLY A C 1
ATOM 632 O O . GLY A 1 82 ? -6.633 31.219 20.703 1 91.56 82 GLY A O 1
ATOM 633 N N . ASP A 1 83 ? -7.57 29.156 20.938 1 95.19 83 ASP A N 1
ATOM 634 C CA . ASP A 1 83 ? -6.523 28.562 20.109 1 95.19 83 ASP A CA 1
ATOM 635 C C . ASP A 1 83 ? -7.098 28.016 18.797 1 95.19 83 ASP A C 1
ATOM 637 O O . ASP A 1 83 ? -8.32 27.953 18.625 1 95.19 83 ASP A O 1
ATOM 641 N N . MET A 1 84 ? -6.238 27.828 17.906 1 97.06 84 MET A N 1
ATOM 642 C CA . MET A 1 84 ? -6.535 27.188 16.625 1 97.06 84 MET A CA 1
ATOM 643 C C . MET A 1 84 ? -5.66 25.953 16.406 1 97.06 84 MET A C 1
ATOM 645 O O . MET A 1 84 ? -4.438 26.031 16.547 1 97.06 84 MET A O 1
ATOM 649 N N . LYS A 1 85 ? -6.305 24.906 16.062 1 97.38 85 LYS A N 1
ATOM 650 C CA . LYS A 1 85 ? -5.562 23.656 15.852 1 97.38 85 LYS A CA 1
ATOM 651 C C . LYS A 1 85 ? -5.488 23.312 14.375 1 97.38 85 LYS A C 1
ATOM 653 O O . LYS A 1 85 ? -6.516 23.219 13.703 1 97.38 85 LYS A O 1
ATOM 658 N N . LEU A 1 86 ? -4.297 23.172 13.875 1 98.44 86 LEU A N 1
ATOM 659 C CA . LEU A 1 86 ? -4.047 22.719 12.508 1 98.44 86 LEU A CA 1
ATOM 660 C C . LEU A 1 86 ? -3.518 21.297 12.492 1 98.44 86 LEU A C 1
ATOM 662 O O . LEU A 1 86 ? -2.59 20.969 13.234 1 98.44 86 LEU A O 1
ATOM 666 N N . LYS A 1 87 ? -4.105 20.5 11.727 1 98.56 87 LYS A N 1
ATOM 667 C CA . LYS A 1 87 ? -3.709 19.094 11.633 1 98.56 87 LYS A CA 1
ATOM 668 C C . LYS A 1 87 ? -3.5 18.672 10.18 1 98.56 87 LYS A C 1
ATOM 670 O O . LYS A 1 87 ? -4.27 19.062 9.297 1 98.56 87 LYS A O 1
ATOM 675 N N . CYS A 1 88 ? -2.502 17.938 9.992 1 98.88 88 CYS A N 1
ATOM 676 C CA . CYS A 1 88 ? -2.223 17.359 8.672 1 98.88 88 CYS A CA 1
ATOM 677 C C . CYS A 1 88 ? -2.189 15.844 8.734 1 98.88 88 CYS A C 1
ATOM 679 O O . CYS A 1 88 ? -1.489 15.266 9.562 1 98.88 88 CYS A O 1
ATOM 681 N N . LEU A 1 89 ? -2.887 15.219 7.848 1 98.44 89 LEU A N 1
ATOM 682 C CA . LEU A 1 89 ? -2.957 13.766 7.742 1 98.44 89 LEU A CA 1
ATOM 683 C C . LEU A 1 89 ? -2.295 13.281 6.461 1 98.44 89 LEU A C 1
ATOM 685 O O . LEU A 1 89 ? -2.555 13.812 5.379 1 98.44 89 LEU A O 1
ATOM 689 N N . ALA A 1 90 ? -1.443 12.32 6.637 1 98.56 90 ALA A N 1
ATOM 690 C CA . ALA A 1 90 ? -0.805 11.672 5.492 1 98.56 90 ALA A CA 1
ATOM 691 C C . ALA A 1 90 ? -1.243 10.219 5.371 1 98.56 90 ALA A C 1
ATOM 693 O O . ALA A 1 90 ? -1.165 9.453 6.336 1 98.56 90 ALA A O 1
ATOM 694 N N . THR A 1 91 ? -1.701 9.844 4.105 1 97.12 91 THR A N 1
ATOM 695 C CA . THR A 1 91 ? -2.166 8.477 3.916 1 97.12 91 THR A CA 1
ATOM 696 C C . THR A 1 91 ? -1.597 7.887 2.631 1 97.12 91 THR A C 1
ATOM 698 O O . THR A 1 91 ? -1.349 8.609 1.665 1 97.12 91 THR A O 1
ATOM 701 N N . ILE A 1 92 ? -1.307 6.684 2.619 1 93.38 92 ILE A N 1
ATOM 702 C CA . ILE A 1 92 ? -0.994 5.867 1.45 1 93.38 92 ILE A CA 1
ATOM 703 C C . ILE A 1 92 ? -1.743 4.539 1.53 1 93.38 92 ILE A C 1
ATOM 705 O O . ILE A 1 92 ? -1.721 3.869 2.564 1 93.38 92 ILE A O 1
ATOM 709 N N . ALA A 1 93 ? -2.48 4.277 0.55 1 90.69 93 ALA A N 1
ATOM 710 C CA . ALA A 1 93 ? -3.123 2.971 0.448 1 90.69 93 ALA A CA 1
ATOM 711 C C . ALA A 1 93 ? -2.852 2.33 -0.911 1 90.69 93 ALA A C 1
ATOM 713 O O . ALA A 1 93 ? -3.25 2.865 -1.947 1 90.69 93 ALA A O 1
ATOM 714 N N . THR A 1 94 ? -2.131 1.318 -0.943 1 89 94 THR A N 1
ATOM 715 C CA . THR A 1 94 ? -1.852 0.606 -2.186 1 89 94 THR A CA 1
ATOM 716 C C . THR A 1 94 ? -2.223 -0.868 -2.059 1 89 94 THR A C 1
ATOM 718 O O . THR A 1 94 ? -1.979 -1.489 -1.022 1 89 94 THR A O 1
ATOM 721 N N . VAL A 1 95 ? -2.922 -1.365 -3.082 1 90.31 95 VAL A N 1
ATOM 722 C CA . VAL A 1 95 ? -3.295 -2.775 -3.137 1 90.31 95 VAL A CA 1
ATOM 723 C C . VAL A 1 95 ? -2.83 -3.381 -4.461 1 90.31 95 VAL A C 1
ATOM 725 O O . VAL A 1 95 ? -3.051 -2.803 -5.527 1 90.31 95 VAL A O 1
ATOM 728 N N . TYR A 1 96 ? -2.186 -4.316 -4.449 1 92 96 TYR A N 1
ATOM 729 C CA . TYR A 1 96 ? -1.762 -5.117 -5.59 1 92 96 TYR A CA 1
ATOM 730 C C . TYR A 1 96 ? -2.328 -6.531 -5.508 1 92 96 TYR A C 1
ATOM 732 O O . TYR A 1 96 ? -2.301 -7.156 -4.445 1 92 96 TYR A O 1
ATOM 740 N N . TRP A 1 97 ? -2.996 -6.93 -6.781 1 93.88 97 TRP A N 1
ATOM 741 C CA . TRP A 1 97 ? -3.57 -8.266 -6.883 1 93.88 97 TRP A CA 1
ATOM 742 C C . TRP A 1 97 ? -3.434 -8.812 -8.297 1 93.88 97 TRP A C 1
ATOM 744 O O . TRP A 1 97 ? -4.051 -8.297 -9.234 1 93.88 97 TRP A O 1
ATOM 754 N N . ARG A 1 98 ? -2.551 -9.82 -8.383 1 97 98 ARG A N 1
ATOM 755 C CA . ARG A 1 98 ? -2.375 -10.469 -9.688 1 97 98 ARG A CA 1
ATOM 756 C C . ARG A 1 98 ? -2.285 -11.984 -9.539 1 97 98 ARG A C 1
ATOM 758 O O . ARG A 1 98 ? -1.877 -12.484 -8.492 1 97 98 ARG A O 1
ATOM 765 N N . THR A 1 99 ? -2.658 -12.695 -10.648 1 97 99 THR A N 1
ATOM 766 C CA . THR A 1 99 ? -2.645 -14.148 -10.609 1 97 99 THR A CA 1
ATOM 767 C C . THR A 1 99 ? -1.998 -14.719 -11.867 1 97 99 THR A C 1
ATOM 769 O O . THR A 1 99 ? -1.899 -14.031 -12.891 1 97 99 THR A O 1
ATOM 772 N N . ASN A 1 100 ? -1.391 -15.82 -11.789 1 98 100 ASN A N 1
ATOM 773 C CA . ASN A 1 100 ? -1.006 -16.688 -12.898 1 98 100 ASN A CA 1
ATOM 774 C C . ASN A 1 100 ? -1.536 -18.109 -12.719 1 98 100 ASN A C 1
ATOM 776 O O . ASN A 1 100 ? -1.661 -18.578 -11.586 1 98 100 ASN A O 1
ATOM 780 N N . GLU A 1 101 ? -1.943 -18.672 -13.836 1 97.06 101 GLU A N 1
ATOM 781 C CA . GLU A 1 101 ? -2.551 -19.984 -13.758 1 97.06 101 GLU A CA 1
ATOM 782 C C . GLU A 1 101 ? -1.973 -20.922 -14.82 1 97.06 101 GLU A C 1
ATOM 784 O O . GLU A 1 101 ? -1.583 -20.484 -15.898 1 97.06 101 GLU A O 1
ATOM 789 N N . GLU A 1 102 ? -1.877 -22.156 -14.492 1 96.31 102 GLU A N 1
ATOM 790 C CA . GLU A 1 102 ? -1.451 -23.203 -15.414 1 96.31 102 GLU A CA 1
ATOM 791 C C . GLU A 1 102 ? -2.354 -24.438 -15.312 1 96.31 102 GLU A C 1
ATOM 793 O O . GLU A 1 102 ? -2.734 -24.844 -14.211 1 96.31 102 GLU A O 1
ATOM 798 N N . SER A 1 103 ? -2.691 -24.953 -16.453 1 95.69 103 SER A N 1
ATOM 799 C CA . SER A 1 103 ? -3.445 -26.203 -16.5 1 95.69 103 SER A CA 1
ATOM 800 C C . SER A 1 103 ? -2.582 -27.359 -17.031 1 95.69 103 SER A C 1
ATOM 802 O O . SER A 1 103 ? -1.906 -27.203 -18.047 1 95.69 103 SER A O 1
ATOM 804 N N . VAL A 1 104 ? -2.584 -28.391 -16.344 1 95.12 104 VAL A N 1
ATOM 805 C CA . VAL A 1 104 ? -1.8 -29.547 -16.75 1 95.12 104 VAL A CA 1
ATOM 806 C C . VAL A 1 104 ? -2.723 -30.75 -16.969 1 95.12 104 VAL A C 1
ATOM 808 O O . VAL A 1 104 ? -3.773 -30.859 -16.328 1 95.12 104 VAL A O 1
ATOM 811 N N . GLU A 1 105 ? -2.289 -31.562 -17.906 1 93.81 105 GLU A N 1
ATOM 812 C CA . GLU A 1 105 ? -3.154 -32.688 -18.281 1 93.81 105 GLU A CA 1
ATOM 813 C C . GLU A 1 105 ? -2.77 -33.969 -17.547 1 93.81 105 GLU A C 1
ATOM 815 O O . GLU A 1 105 ? -1.594 -34.188 -17.25 1 93.81 105 GLU A O 1
ATOM 820 N N . GLY A 1 106 ? -3.793 -34.781 -17.234 1 88.81 106 GLY A N 1
ATOM 821 C CA . GLY A 1 106 ? -3.543 -36.125 -16.75 1 88.81 106 GLY A CA 1
ATOM 822 C C . GLY A 1 106 ? -3.172 -37.094 -17.859 1 88.81 106 GLY A C 1
ATOM 823 O O . GLY A 1 106 ? -3.543 -36.906 -19.016 1 88.81 106 GLY A O 1
ATOM 824 N N . ASP A 1 107 ? -2.275 -38.094 -17.609 1 76.75 107 ASP A N 1
ATOM 825 C CA . ASP A 1 107 ? -1.896 -39.062 -18.625 1 76.75 107 ASP A CA 1
ATOM 826 C C . ASP A 1 107 ? -3.104 -39.906 -19.078 1 76.75 107 ASP A C 1
ATOM 828 O O . ASP A 1 107 ? -3.953 -40.25 -18.25 1 76.75 107 ASP A O 1
ATOM 832 N N . ARG A 1 108 ? -3.576 -39.781 -20.375 1 71.94 108 ARG A N 1
ATOM 833 C CA . ARG A 1 108 ? -4.625 -40.625 -20.922 1 71.94 108 ARG A CA 1
ATOM 834 C C . ARG A 1 108 ? -4.141 -42.062 -21.031 1 71.94 108 ARG A C 1
ATOM 836 O O . ARG A 1 108 ? -2.967 -42.312 -21.328 1 71.94 108 ARG A O 1
ATOM 843 N N . PRO A 1 109 ? -4.906 -42.969 -20.406 1 60.56 109 PRO A N 1
ATOM 844 C CA . PRO A 1 109 ? -4.5 -44.344 -20.672 1 60.56 109 PRO A CA 1
ATOM 845 C C . PRO A 1 109 ? -4.215 -44.594 -22.141 1 60.56 109 PRO A C 1
ATOM 847 O O . PRO A 1 109 ? -4.906 -44.062 -23.016 1 60.56 109 PRO A O 1
ATOM 850 N N . GLN A 1 110 ? -2.992 -44.656 -22.469 1 58.5 110 GLN A N 1
ATOM 851 C CA . GLN A 1 110 ? -2.703 -45.031 -23.844 1 58.5 110 GLN A CA 1
ATOM 852 C C . GLN A 1 110 ? -3.662 -46.125 -24.328 1 58.5 110 GLN A C 1
ATOM 854 O O . GLN A 1 110 ? -3.857 -47.125 -23.641 1 58.5 110 GLN A O 1
ATOM 859 N N . LYS A 1 111 ? -4.746 -45.656 -24.969 1 57.56 111 LYS A N 1
ATOM 860 C CA . LYS A 1 111 ? -5.574 -46.688 -25.594 1 57.56 111 LYS A CA 1
ATOM 861 C C . LYS A 1 111 ? -4.715 -47.781 -26.188 1 57.56 111 LYS A C 1
ATOM 863 O O . LYS A 1 111 ? -3.789 -47.531 -26.969 1 57.56 111 LYS A O 1
ATOM 868 N N . ALA A 1 112 ? -4.656 -48.938 -25.594 1 60.81 112 ALA A N 1
ATOM 869 C CA . ALA A 1 112 ? -4.035 -50.125 -26.219 1 60.81 112 ALA A CA 1
ATOM 870 C C . ALA A 1 112 ? -4.398 -50.219 -27.703 1 60.81 112 ALA A C 1
ATOM 872 O O . ALA A 1 112 ? -5.531 -49.906 -28.078 1 60.81 112 ALA A O 1
ATOM 873 N N . PRO A 1 113 ? -3.473 -50.094 -28.609 1 59.78 113 PRO A N 1
ATOM 874 C CA . PRO A 1 113 ? -3.832 -50.281 -30.016 1 59.78 113 PRO A CA 1
ATOM 875 C C . PRO A 1 113 ? -4.848 -51.406 -30.25 1 59.78 113 PRO A C 1
ATOM 877 O O . PRO A 1 113 ? -4.797 -52.406 -29.562 1 59.78 113 PRO A O 1
ATOM 880 N N . ALA A 1 114 ? -6 -51.094 -30.688 1 58.41 114 ALA A N 1
ATOM 881 C CA . ALA A 1 114 ? -6.957 -52.125 -31.078 1 58.41 114 ALA A CA 1
ATOM 882 C C . ALA A 1 114 ? -6.258 -53.281 -31.797 1 58.41 114 ALA A C 1
ATOM 884 O O . ALA A 1 114 ? -5.426 -53.031 -32.688 1 58.41 114 ALA A O 1
ATOM 885 N N . LEU A 1 115 ? -6.152 -54.375 -31.234 1 56.56 115 LEU A N 1
ATOM 886 C CA . LEU A 1 115 ? -5.688 -55.562 -31.938 1 56.56 115 LEU A CA 1
ATOM 887 C C . LEU A 1 115 ? -6.336 -55.656 -33.312 1 56.56 115 LEU A C 1
ATOM 889 O O . LEU A 1 115 ? -7.559 -55.562 -33.438 1 56.56 115 LEU A O 1
ATOM 893 N N . GLU A 1 116 ? -5.703 -55.094 -34.406 1 56.06 116 GLU A N 1
ATOM 894 C CA . GLU A 1 116 ? -6.164 -55.312 -35.781 1 56.06 116 GLU A CA 1
ATOM 895 C C . GLU A 1 116 ? -6.57 -56.781 -36 1 56.06 116 GLU A C 1
ATOM 897 O O . GLU A 1 116 ? -5.746 -57.688 -35.844 1 56.06 116 GLU A O 1
ATOM 902 N N . ILE A 1 117 ? -7.797 -57.25 -35.625 1 57.34 117 ILE A N 1
ATOM 903 C CA . ILE A 1 117 ? -8.281 -58.562 -36 1 57.34 117 ILE A CA 1
ATOM 904 C C . ILE A 1 117 ? -8.156 -58.75 -37.5 1 57.34 117 ILE A C 1
ATOM 906 O O . ILE A 1 117 ? -8.75 -58 -38.281 1 57.34 117 ILE A O 1
ATOM 910 N N . ARG A 1 118 ? -7.09 -59.219 -38.156 1 54.12 118 ARG A N 1
ATOM 911 C CA . ARG A 1 118 ? -6.93 -59.656 -39.531 1 54.12 118 ARG A CA 1
ATOM 912 C C . ARG A 1 118 ? -8.102 -60.562 -39.969 1 54.12 118 ARG A C 1
ATOM 914 O O . ARG A 1 118 ? -8.352 -61.594 -39.375 1 54.12 118 ARG A O 1
ATOM 921 N N . LYS A 1 119 ? -9.219 -60.125 -40.594 1 54.75 119 LYS A N 1
ATOM 922 C CA . LYS A 1 119 ? -10.258 -60.875 -41.281 1 54.75 119 LYS A CA 1
ATOM 923 C C . LYS A 1 119 ? -9.648 -61.844 -42.281 1 54.75 119 LYS A C 1
ATOM 925 O O . LYS A 1 119 ? -8.922 -61.438 -43.188 1 54.75 119 LYS A O 1
ATOM 930 N N . GLY A 1 120 ? -9.336 -63.062 -41.938 1 48.59 120 GLY A N 1
ATOM 931 C CA . GLY A 1 120 ? -9 -64.125 -42.875 1 48.59 120 GLY A CA 1
ATOM 932 C C . GLY A 1 120 ? -9.945 -64.25 -44.031 1 48.59 120 GLY A C 1
ATOM 933 O O . GLY A 1 120 ? -11.164 -64.312 -43.844 1 48.59 120 GLY A O 1
ATOM 934 N N . GLN A 1 121 ? -9.758 -63.562 -45.25 1 46.53 121 GLN A N 1
ATOM 935 C CA . GLN A 1 121 ? -10.422 -63.656 -46.562 1 46.53 121 GLN A CA 1
ATOM 936 C C . GLN A 1 121 ? -10.648 -65.125 -46.938 1 46.53 121 GLN A C 1
ATOM 938 O O . GLN A 1 121 ? -9.695 -65.875 -47.188 1 46.53 121 GLN A O 1
ATOM 943 N N . GLY A 1 122 ? -11.602 -66 -46.344 1 41.88 122 GLY A N 1
ATOM 944 C CA . GLY A 1 122 ? -12.016 -67.312 -46.812 1 41.88 122 GLY A CA 1
ATOM 945 C C . GLY A 1 122 ? -12.445 -67.312 -48.281 1 41.88 122 GLY A C 1
ATOM 946 O O . GLY A 1 122 ? -13.516 -66.812 -48.625 1 41.88 122 GLY A O 1
ATOM 947 N N . ASP A 1 123 ? -11.695 -66.938 -49.375 1 44.88 123 ASP A N 1
ATOM 948 C CA . ASP A 1 123 ? -11.977 -67.125 -50.781 1 44.88 123 ASP A CA 1
ATOM 949 C C . ASP A 1 123 ? -12.375 -68.562 -51.094 1 44.88 123 ASP A C 1
ATOM 951 O O . ASP A 1 123 ? -11.57 -69.438 -50.938 1 44.88 123 ASP A O 1
ATOM 955 N N . THR A 1 124 ? -13.602 -69.062 -50.656 1 42.84 124 THR A N 1
ATOM 956 C CA . THR A 1 124 ? -14.211 -70.312 -51.031 1 42.84 124 THR A CA 1
ATOM 957 C C . THR A 1 124 ? -14.211 -70.438 -52.562 1 42.84 124 THR A C 1
ATOM 959 O O . THR A 1 124 ? -14.695 -69.562 -53.281 1 42.84 124 THR A O 1
ATOM 962 N N . ALA A 1 125 ? -13.266 -71.188 -53.312 1 39.66 125 ALA A N 1
ATOM 963 C CA . ALA A 1 125 ? -13.148 -71.75 -54.656 1 39.66 125 ALA A CA 1
ATOM 964 C C . ALA A 1 125 ? -14.438 -72.5 -55.062 1 39.66 125 ALA A C 1
ATOM 966 O O . ALA A 1 125 ? -14.789 -73.5 -54.531 1 39.66 125 ALA A O 1
ATOM 967 N N . ALA A 1 126 ? -15.578 -71.812 -55.219 1 36.78 126 ALA A N 1
ATOM 968 C CA . ALA A 1 126 ? -16.703 -72.5 -55.875 1 36.78 126 ALA A CA 1
ATOM 969 C C . ALA A 1 126 ? -16.266 -73.188 -57.125 1 36.78 126 ALA A C 1
ATOM 971 O O . ALA A 1 126 ? -15.68 -72.625 -58.031 1 36.78 126 ALA A O 1
ATOM 972 N N . ALA A 1 127 ? -16.016 -74.5 -57.094 1 34.66 127 ALA A N 1
ATOM 973 C CA . ALA A 1 127 ? -15.75 -75.5 -58.125 1 34.66 127 ALA A CA 1
ATOM 974 C C . ALA A 1 127 ? -16.75 -75.375 -59.281 1 34.66 127 ALA A C 1
ATOM 976 O O . ALA A 1 127 ? -17.953 -75.188 -59.031 1 34.66 127 ALA A O 1
ATOM 977 N N . ALA A 1 128 ? -16.344 -75 -60.469 1 37.56 128 ALA A N 1
ATOM 978 C CA . ALA A 1 128 ? -16.938 -74.938 -61.812 1 37.56 128 ALA A CA 1
ATOM 979 C C . ALA A 1 128 ? -17.625 -76.25 -62.156 1 37.56 128 ALA A C 1
ATOM 981 O O . ALA A 1 128 ? -16.953 -77.312 -62.312 1 37.56 128 ALA A O 1
ATOM 982 N N . ALA A 1 129 ? -18.703 -76.688 -61.531 1 26.75 129 ALA A N 1
ATOM 983 C CA . ALA A 1 129 ? -19.453 -77.625 -62.344 1 26.75 129 ALA A CA 1
ATOM 984 C C . ALA A 1 129 ? -20.203 -76.875 -63.469 1 26.75 129 ALA A C 1
ATOM 986 O O . ALA A 1 129 ? -20.641 -75.75 -63.281 1 26.75 129 ALA A O 1
ATOM 987 N N . LEU B 1 1 ? 5.805 -1.484 -6.734 1 86.5 1 LEU B N 1
ATOM 988 C CA . LEU B 1 1 ? 5.023 -2.693 -6.973 1 86.5 1 LEU B CA 1
ATOM 989 C C . LEU B 1 1 ? 5.656 -3.543 -8.07 1 86.5 1 LEU B C 1
ATOM 991 O O . LEU B 1 1 ? 6.414 -3.031 -8.898 1 86.5 1 LEU B O 1
ATOM 995 N N . PRO B 1 2 ? 5.281 -4.824 -8.148 1 90.81 2 PRO B N 1
ATOM 996 C CA . PRO B 1 2 ? 5.816 -5.645 -9.234 1 90.81 2 PRO B CA 1
ATOM 997 C C . PRO B 1 2 ? 5.324 -5.199 -10.609 1 90.81 2 PRO B C 1
ATOM 999 O O . PRO B 1 2 ? 4.164 -4.801 -10.758 1 90.81 2 PRO B O 1
ATOM 1002 N N . GLY B 1 3 ? 6.203 -5.133 -11.57 1 87.56 3 GLY B N 1
ATOM 1003 C CA . GLY B 1 3 ? 5.848 -4.734 -12.93 1 87.56 3 GLY B CA 1
ATOM 1004 C C . GLY B 1 3 ? 5.004 -5.766 -13.648 1 87.56 3 GLY B C 1
ATOM 1005 O O . GLY B 1 3 ? 4.312 -5.441 -14.617 1 87.56 3 GLY B O 1
ATOM 1006 N N . GLU B 1 4 ? 5.184 -7.004 -13.242 1 90.62 4 GLU B N 1
ATOM 1007 C CA . GLU B 1 4 ? 4.445 -8.094 -13.867 1 90.62 4 GLU B CA 1
ATOM 1008 C C . GLU B 1 4 ? 3.846 -9.023 -12.812 1 90.62 4 GLU B C 1
ATOM 1010 O O . GLU B 1 4 ? 4.227 -8.977 -11.641 1 90.62 4 GLU B O 1
ATOM 1015 N N . GLY B 1 5 ? 2.84 -9.734 -13.258 1 95.44 5 GLY B N 1
ATOM 1016 C CA . GLY B 1 5 ? 2.256 -10.734 -12.375 1 95.44 5 GLY B CA 1
ATOM 1017 C C . GLY B 1 5 ? 3.213 -11.859 -12.031 1 95.44 5 GLY B C 1
ATOM 1018 O O . GLY B 1 5 ? 4.309 -11.938 -12.586 1 95.44 5 GLY B O 1
ATOM 1019 N N . PRO B 1 6 ? 2.727 -12.633 -11.094 1 98.19 6 PRO B N 1
ATOM 1020 C CA . PRO B 1 6 ? 3.598 -13.742 -10.719 1 98.19 6 PRO B CA 1
ATOM 1021 C C . PRO B 1 6 ? 3.805 -14.742 -11.852 1 98.19 6 PRO B C 1
ATOM 1023 O O . PRO B 1 6 ? 2.998 -14.805 -12.781 1 98.19 6 PRO B O 1
ATOM 1026 N N . ARG B 1 7 ? 4.926 -15.445 -11.727 1 98.31 7 ARG B N 1
ATOM 1027 C CA . ARG B 1 7 ? 5.273 -16.438 -12.742 1 98.31 7 ARG B CA 1
ATOM 1028 C C . ARG B 1 7 ? 5.348 -17.828 -12.133 1 98.31 7 ARG B C 1
ATOM 1030 O O . ARG B 1 7 ? 5.93 -18.016 -11.062 1 98.31 7 ARG B O 1
ATOM 1037 N N . ILE B 1 8 ? 4.742 -18.75 -12.852 1 98.44 8 ILE B N 1
ATOM 1038 C CA . ILE B 1 8 ? 4.812 -20.141 -12.422 1 98.44 8 ILE B CA 1
ATOM 1039 C C . ILE B 1 8 ? 5.867 -20.891 -13.242 1 98.44 8 ILE B C 1
ATOM 1041 O O . ILE B 1 8 ? 5.871 -20.812 -14.469 1 98.44 8 ILE B O 1
ATOM 1045 N N . THR B 1 9 ? 6.777 -21.578 -12.578 1 98.06 9 THR B N 1
ATOM 1046 C CA . THR B 1 9 ? 7.828 -22.328 -13.266 1 98.06 9 THR B CA 1
ATOM 1047 C C . THR B 1 9 ? 8 -23.703 -12.656 1 98.06 9 THR B C 1
ATOM 1049 O O . THR B 1 9 ? 7.547 -23.953 -11.539 1 98.06 9 THR B O 1
ATOM 1052 N N . GLY B 1 10 ? 8.695 -24.641 -13.391 1 96.81 10 GLY B N 1
ATOM 1053 C CA . GLY B 1 10 ? 9.086 -25.938 -12.867 1 96.81 10 GLY B CA 1
ATOM 1054 C C . GLY B 1 10 ? 8.102 -27.047 -13.227 1 96.81 10 GLY B C 1
ATOM 1055 O O . GLY B 1 10 ? 8.398 -28.234 -13.062 1 96.81 10 GLY B O 1
ATOM 1056 N N . GLY B 1 11 ? 6.988 -26.75 -13.695 1 95.06 11 GLY B N 1
ATOM 1057 C CA . GLY B 1 11 ? 5.949 -27.734 -13.945 1 95.06 11 GLY B CA 1
ATOM 1058 C C . GLY B 1 11 ? 6.148 -28.484 -15.25 1 95.06 11 GLY B C 1
ATOM 1059 O O . GLY B 1 11 ? 7.07 -28.172 -16.016 1 95.06 11 GLY B O 1
ATOM 1060 N N . ARG B 1 12 ? 5.414 -29.625 -15.312 1 95.12 12 ARG B N 1
ATOM 1061 C CA . ARG B 1 12 ? 5.34 -30.438 -16.531 1 95.12 12 ARG B CA 1
ATOM 1062 C C . ARG B 1 12 ? 3.967 -30.312 -17.188 1 95.12 12 ARG B C 1
ATOM 1064 O O . ARG B 1 12 ? 2.975 -30.047 -16.516 1 95.12 12 ARG B O 1
ATOM 1071 N N . PRO B 1 13 ? 3.945 -30.516 -18.516 1 94.69 13 PRO B N 1
ATOM 1072 C CA . PRO B 1 13 ? 2.646 -30.406 -19.188 1 94.69 13 PRO B CA 1
ATOM 1073 C C . PRO B 1 13 ? 1.686 -31.531 -18.797 1 94.69 13 PRO B C 1
ATOM 1075 O O . PRO B 1 13 ? 0.47 -31.391 -18.969 1 94.69 13 PRO B O 1
ATOM 1078 N N . ARG B 1 14 ? 2.289 -32.688 -18.359 1 95 14 ARG B N 1
ATOM 1079 C CA . ARG B 1 14 ? 1.453 -33.844 -18 1 95 14 ARG B CA 1
ATOM 1080 C C . ARG B 1 14 ? 1.951 -34.5 -16.719 1 95 14 ARG B C 1
ATOM 1082 O O . ARG B 1 14 ? 3.158 -34.594 -16.5 1 95 14 ARG B O 1
ATOM 1089 N N . TYR B 1 15 ? 0.922 -34.969 -15.938 1 96 15 TYR B N 1
ATOM 1090 C CA . TYR B 1 15 ? 1.215 -35.719 -14.727 1 96 15 TYR B CA 1
ATOM 1091 C C . TYR B 1 15 ? 0.323 -36.969 -14.633 1 96 15 TYR B C 1
ATOM 1093 O O . TYR B 1 15 ? -0.802 -36.969 -15.133 1 96 15 TYR B O 1
ATOM 1101 N N . GLN B 1 16 ? 0.906 -38 -13.953 1 94.25 16 GLN B N 1
ATOM 1102 C CA . GLN B 1 16 ? 0.12 -39.156 -13.578 1 94.25 16 GLN B CA 1
ATOM 1103 C C . GLN B 1 16 ? -0.015 -39.281 -12.062 1 94.25 16 GLN B C 1
ATOM 1105 O O . GLN B 1 16 ? 0.79 -38.719 -11.32 1 94.25 16 GLN B O 1
ATOM 1110 N N . VAL B 1 17 ? -1.07 -39.938 -11.711 1 94.12 17 VAL B N 1
ATOM 1111 C CA . VAL B 1 17 ? -1.206 -40.219 -10.289 1 94.12 17 VAL B CA 1
ATOM 1112 C C . VAL B 1 17 ? 0.076 -40.844 -9.766 1 94.12 17 VAL B C 1
ATOM 1114 O O . VAL B 1 17 ? 0.626 -41.75 -10.391 1 94.12 17 VAL B O 1
ATOM 1117 N N . GLY B 1 18 ? 0.58 -40.406 -8.648 1 95.69 18 GLY B N 1
ATOM 1118 C CA . GLY B 1 18 ? 1.829 -40.906 -8.094 1 95.69 18 GLY B CA 1
ATOM 1119 C C . GLY B 1 18 ? 3.014 -40 -8.391 1 95.69 18 GLY B C 1
ATOM 1120 O O . GLY B 1 18 ? 4.047 -40.094 -7.723 1 95.69 18 GLY B O 1
ATOM 1121 N N . ASP B 1 19 ? 2.826 -39.25 -9.453 1 96.81 19 ASP B N 1
ATOM 1122 C CA . ASP B 1 19 ? 3.873 -38.312 -9.797 1 96.81 19 ASP B CA 1
ATOM 1123 C C . ASP B 1 19 ? 3.988 -37.219 -8.734 1 96.81 19 ASP B C 1
ATOM 1125 O O . ASP B 1 19 ? 3.053 -36.969 -7.969 1 96.81 19 ASP B O 1
ATOM 1129 N N . THR B 1 20 ? 5.129 -36.594 -8.711 1 97.69 20 THR B N 1
ATOM 1130 C CA . THR B 1 20 ? 5.32 -35.469 -7.832 1 97.69 20 THR B CA 1
ATOM 1131 C C . THR B 1 20 ? 5.285 -34.156 -8.625 1 97.69 20 THR B C 1
ATOM 1133 O O . THR B 1 20 ? 6.016 -34 -9.609 1 97.69 20 THR B O 1
ATOM 1136 N N . VAL B 1 21 ? 4.422 -33.312 -8.266 1 98.06 21 VAL B N 1
ATOM 1137 C CA . VAL B 1 21 ? 4.387 -31.953 -8.812 1 98.06 21 VAL B CA 1
ATOM 1138 C C . VAL B 1 21 ? 5.332 -31.062 -8.016 1 98.06 21 VAL B C 1
ATOM 1140 O O . VAL B 1 21 ? 5.305 -31.047 -6.785 1 98.06 21 VAL B O 1
ATOM 1143 N N . ARG B 1 22 ? 6.199 -30.328 -8.695 1 98.44 22 ARG B N 1
ATOM 1144 C CA . ARG B 1 22 ? 7.098 -29.359 -8.094 1 98.44 22 ARG B CA 1
ATOM 1145 C C . ARG B 1 22 ? 7.145 -28.078 -8.922 1 98.44 22 ARG B C 1
ATOM 1147 O O . ARG B 1 22 ? 7.777 -28.031 -9.977 1 98.44 22 ARG B O 1
ATOM 1154 N N . VAL B 1 23 ? 6.492 -27.078 -8.391 1 98.69 23 VAL B N 1
ATOM 1155 C CA . VAL B 1 23 ? 6.445 -25.828 -9.125 1 98.69 23 VAL B CA 1
ATOM 1156 C C . VAL B 1 23 ? 6.73 -24.656 -8.172 1 98.69 23 VAL B C 1
ATOM 1158 O O . VAL B 1 23 ? 6.66 -24.812 -6.953 1 98.69 23 VAL B O 1
ATOM 1161 N N . ASN B 1 24 ? 7.137 -23.5 -8.727 1 98.81 24 ASN B N 1
ATOM 1162 C CA . ASN B 1 24 ? 7.398 -22.281 -7.988 1 98.81 24 ASN B CA 1
ATOM 1163 C C . ASN B 1 24 ? 6.578 -21.109 -8.531 1 98.81 24 ASN B C 1
ATOM 1165 O O . ASN B 1 24 ? 6.414 -20.969 -9.742 1 98.81 24 ASN B O 1
ATOM 1169 N N . CYS B 1 25 ? 6.117 -20.375 -7.699 1 98.81 25 CYS B N 1
ATOM 1170 C CA . CYS B 1 25 ? 5.492 -19.094 -8.008 1 98.81 25 CYS B CA 1
ATOM 1171 C C . CYS B 1 25 ? 6.371 -17.938 -7.555 1 98.81 25 CYS B C 1
ATOM 1173 O O . CYS B 1 25 ? 6.727 -17.844 -6.379 1 98.81 25 CYS B O 1
ATOM 1175 N N . THR B 1 26 ? 6.719 -17.047 -8.469 1 98.25 26 THR B N 1
ATOM 1176 C CA . THR B 1 26 ? 7.633 -15.961 -8.141 1 98.25 26 THR B CA 1
ATOM 1177 C C . THR B 1 26 ? 7.012 -14.617 -8.492 1 98.25 26 THR B C 1
ATOM 1179 O O . THR B 1 26 ? 6.539 -14.422 -9.617 1 98.25 26 THR B O 1
ATOM 1182 N N . SER B 1 27 ? 6.973 -13.734 -7.523 1 97.75 27 SER B N 1
ATOM 1183 C CA . SER B 1 27 ? 6.531 -12.367 -7.762 1 97.75 27 SER B CA 1
ATOM 1184 C C . SER B 1 27 ? 7.715 -11.414 -7.891 1 97.75 27 SER B C 1
ATOM 1186 O O . SER B 1 27 ? 8.719 -11.57 -7.191 1 97.75 27 SER B O 1
ATOM 1188 N N . GLY B 1 28 ? 7.578 -10.469 -8.641 1 94.25 28 GLY B N 1
ATOM 1189 C CA . GLY B 1 28 ? 8.641 -9.508 -8.898 1 94.25 28 GLY B CA 1
ATOM 1190 C C . GLY B 1 28 ? 8.945 -8.625 -7.707 1 94.25 28 GLY B C 1
ATOM 1191 O O . GLY B 1 28 ? 8.375 -8.797 -6.629 1 94.25 28 GLY B O 1
ATOM 1192 N N . ARG B 1 29 ? 9.906 -7.699 -7.906 1 90.81 29 ARG B N 1
ATOM 1193 C CA . ARG B 1 29 ? 10.453 -6.852 -6.855 1 90.81 29 ARG B CA 1
ATOM 1194 C C . ARG B 1 29 ? 9.406 -5.871 -6.336 1 90.81 29 ARG B C 1
ATOM 1196 O O . ARG B 1 29 ? 8.734 -5.195 -7.121 1 90.81 29 ARG B O 1
ATOM 1203 N N . SER B 1 30 ? 9.289 -5.801 -5.078 1 87.62 30 SER B N 1
ATOM 1204 C CA . SER B 1 30 ? 8.375 -4.875 -4.418 1 87.62 30 SER B CA 1
ATOM 1205 C C . SER B 1 30 ? 8.758 -4.672 -2.955 1 87.62 30 SER B C 1
ATOM 1207 O O . SER B 1 30 ? 9.609 -5.387 -2.424 1 87.62 30 SER B O 1
ATOM 1209 N N . LYS B 1 31 ? 8.203 -3.482 -2.377 1 80.25 31 LYS B N 1
ATOM 1210 C CA . LYS B 1 31 ? 8.328 -3.275 -0.938 1 80.25 31 LYS B CA 1
ATOM 1211 C C . LYS B 1 31 ? 6.988 -2.879 -0.322 1 80.25 31 LYS B C 1
ATOM 1213 O O . LYS B 1 31 ? 6.449 -1.811 -0.624 1 80.25 31 LYS B O 1
ATOM 1218 N N . PRO B 1 32 ? 6.445 -3.771 0.49 1 86.12 32 PRO B N 1
ATOM 1219 C CA . PRO B 1 32 ? 6.891 -5.082 0.963 1 86.12 32 PRO B CA 1
ATOM 1220 C C . PRO B 1 32 ? 6.797 -6.164 -0.113 1 86.12 32 PRO B C 1
ATOM 1222 O O . PRO B 1 32 ? 6.238 -5.922 -1.186 1 86.12 32 PRO B O 1
ATOM 1225 N N . ALA B 1 33 ? 7.367 -7.277 0.221 1 92 33 ALA B N 1
ATOM 1226 C CA . ALA B 1 33 ? 7.254 -8.414 -0.687 1 92 33 ALA B CA 1
ATOM 1227 C C . ALA B 1 33 ? 5.801 -8.875 -0.81 1 92 33 ALA B C 1
ATOM 1229 O O . ALA B 1 33 ? 5.051 -8.852 0.169 1 92 33 ALA B O 1
ATOM 1230 N N . ALA B 1 34 ? 5.531 -9.383 -2.008 1 96.06 34 ALA B N 1
ATOM 1231 C CA . ALA B 1 34 ? 4.176 -9.883 -2.229 1 96.06 34 ALA B CA 1
ATOM 1232 C C . ALA B 1 34 ? 3.924 -11.148 -1.42 1 96.06 34 ALA B C 1
ATOM 1234 O O . ALA B 1 34 ? 4.824 -11.977 -1.253 1 96.06 34 ALA B O 1
ATOM 1235 N N . GLN B 1 35 ? 2.74 -11.25 -0.903 1 97 35 GLN B N 1
ATOM 1236 C CA . GLN B 1 35 ? 2.27 -12.516 -0.349 1 97 35 GLN B CA 1
ATOM 1237 C C . GLN B 1 35 ? 1.755 -13.438 -1.448 1 97 35 GLN B C 1
ATOM 1239 O O . GLN B 1 35 ? 0.978 -13.016 -2.307 1 97 35 GLN B O 1
ATOM 1244 N N . LEU B 1 36 ? 2.184 -14.633 -1.377 1 98.44 36 LEU B N 1
ATOM 1245 C CA . LEU B 1 36 ? 1.798 -15.586 -2.416 1 98.44 36 LEU B CA 1
ATOM 1246 C C . LEU B 1 36 ? 0.905 -16.688 -1.846 1 98.44 36 LEU B C 1
ATOM 1248 O O . LEU B 1 36 ? 1.112 -17.125 -0.717 1 98.44 36 LEU B O 1
ATOM 1252 N N . ILE B 1 37 ? -0.039 -17.125 -2.699 1 98.62 37 ILE B N 1
ATOM 1253 C CA . ILE B 1 37 ? -0.932 -18.219 -2.326 1 98.62 37 ILE B CA 1
ATOM 1254 C C . ILE B 1 37 ? -1.098 -19.172 -3.506 1 98.62 37 ILE B C 1
ATOM 1256 O O . ILE B 1 37 ? -1.298 -18.75 -4.641 1 98.62 37 ILE B O 1
ATOM 1260 N N . TRP B 1 38 ? -1.038 -20.422 -3.193 1 98.81 38 TRP B N 1
ATOM 1261 C CA . TRP B 1 38 ? -1.284 -21.438 -4.211 1 98.81 38 TRP B CA 1
ATOM 1262 C C . TRP B 1 38 ? -2.709 -21.969 -4.113 1 98.81 38 TRP B C 1
ATOM 1264 O O . TRP B 1 38 ? -3.219 -22.203 -3.012 1 98.81 38 TRP B O 1
ATOM 1274 N N . PHE B 1 39 ? -3.248 -22.266 -5.281 1 98.56 39 PHE B N 1
ATOM 1275 C CA . PHE B 1 39 ? -4.512 -22.984 -5.383 1 98.56 39 PHE B CA 1
ATOM 1276 C C . PHE B 1 39 ? -4.379 -24.188 -6.309 1 98.56 39 PHE B C 1
ATOM 1278 O O . PHE B 1 39 ? -3.711 -24.109 -7.344 1 98.56 39 PHE B O 1
ATOM 1285 N N . ILE B 1 40 ? -4.977 -25.25 -5.91 1 98.19 40 ILE B N 1
ATOM 1286 C CA . ILE B 1 40 ? -5.145 -26.422 -6.758 1 98.19 40 ILE B CA 1
ATOM 1287 C C . ILE B 1 40 ? -6.625 -26.641 -7.074 1 98.19 40 ILE B C 1
ATOM 1289 O O . ILE B 1 40 ? -7.426 -26.891 -6.176 1 98.19 40 ILE B O 1
ATOM 1293 N N . ASN B 1 41 ? -6.934 -26.469 -8.32 1 97.31 41 ASN B N 1
ATOM 1294 C CA . ASN B 1 41 ? -8.312 -26.609 -8.766 1 97.31 41 ASN B CA 1
ATOM 1295 C C . ASN B 1 41 ? -9.25 -25.672 -7.996 1 97.31 41 ASN B C 1
ATOM 1297 O O . ASN B 1 41 ? -10.328 -26.078 -7.578 1 97.31 41 ASN B O 1
ATOM 1301 N N . GLY B 1 42 ? -8.734 -24.484 -7.645 1 96.44 42 GLY B N 1
ATOM 1302 C CA . GLY B 1 42 ? -9.555 -23.453 -7.027 1 96.44 42 GLY B CA 1
ATOM 1303 C C . GLY B 1 42 ? -9.523 -23.484 -5.512 1 96.44 42 GLY B C 1
ATOM 1304 O O . GLY B 1 42 ? -10.062 -22.594 -4.852 1 96.44 42 GLY B O 1
ATOM 1305 N N . GLU B 1 43 ? -8.93 -24.5 -5.051 1 97.5 43 GLU B N 1
ATOM 1306 C CA . GLU B 1 43 ? -8.82 -24.625 -3.598 1 97.5 43 GLU B CA 1
ATOM 1307 C C . GLU B 1 43 ? -7.406 -24.297 -3.125 1 97.5 43 GLU B C 1
ATOM 1309 O O . GLU B 1 43 ? -6.43 -24.719 -3.744 1 97.5 43 GLU B O 1
ATOM 1314 N N . GLN B 1 44 ? -7.414 -23.656 -1.959 1 98.31 44 GLN B N 1
ATOM 1315 C CA . GLN B 1 44 ? -6.09 -23.328 -1.433 1 98.31 44 GLN B CA 1
ATOM 1316 C C . GLN B 1 44 ? -5.309 -24.594 -1.094 1 98.31 44 GLN B C 1
ATOM 1318 O O . GLN B 1 44 ? -5.836 -25.5 -0.452 1 98.31 44 GLN B O 1
ATOM 1323 N N . ALA B 1 45 ? -4.109 -24.547 -1.548 1 98.5 45 ALA B N 1
ATOM 1324 C CA . ALA B 1 45 ? -3.258 -25.719 -1.319 1 98.5 45 ALA B CA 1
ATOM 1325 C C . ALA B 1 45 ? -2.953 -25.891 0.166 1 98.5 45 ALA B C 1
ATOM 1327 O O . ALA B 1 45 ? -2.809 -24.906 0.896 1 98.5 45 ALA B O 1
ATOM 1328 N N . ASP B 1 46 ? -2.812 -27.156 0.534 1 97.75 46 ASP B N 1
ATOM 1329 C CA . ASP B 1 46 ? -2.406 -27.469 1.9 1 97.75 46 ASP B CA 1
ATOM 1330 C C . ASP B 1 46 ? -1.037 -26.875 2.215 1 97.75 46 ASP B C 1
ATOM 1332 O O . ASP B 1 46 ? -0.126 -26.922 1.386 1 97.75 46 ASP B O 1
ATOM 1336 N N . SER B 1 47 ? -0.935 -26.359 3.459 1 97.75 47 SER B N 1
ATOM 1337 C CA . SER B 1 47 ? 0.325 -25.734 3.842 1 97.75 47 SER B CA 1
ATOM 1338 C C . SER B 1 47 ? 1.475 -26.734 3.814 1 97.75 47 SER B C 1
ATOM 1340 O O . SER B 1 47 ? 2.633 -26.359 3.625 1 97.75 47 SER B O 1
ATOM 1342 N N . SER B 1 48 ? 1.107 -28.047 3.994 1 98 48 SER B N 1
ATOM 1343 C CA . SER B 1 48 ? 2.146 -29.062 3.975 1 98 48 SER B CA 1
ATOM 1344 C C . SER B 1 48 ? 2.746 -29.219 2.58 1 98 48 SER B C 1
ATOM 1346 O O . SER B 1 48 ? 3.822 -29.797 2.42 1 98 48 SER B O 1
ATOM 1348 N N . PHE B 1 49 ? 2.082 -28.703 1.632 1 98.69 49 PHE B N 1
ATOM 1349 C CA . PHE B 1 49 ? 2.561 -28.797 0.258 1 98.69 49 PHE B CA 1
ATOM 1350 C C . PHE B 1 49 ? 3.49 -27.641 -0.075 1 98.69 49 PHE B C 1
ATOM 1352 O O . PHE B 1 49 ? 4.117 -27.625 -1.135 1 98.69 49 PHE B O 1
ATOM 1359 N N . LEU B 1 50 ? 3.559 -26.672 0.772 1 98.81 50 LEU B N 1
ATOM 1360 C CA . LEU B 1 50 ? 4.254 -25.422 0.433 1 98.81 50 LEU B CA 1
ATOM 1361 C C . LEU B 1 50 ? 5.73 -25.516 0.805 1 98.81 50 LEU B C 1
ATOM 1363 O O . LEU B 1 50 ? 6.086 -26.125 1.817 1 98.81 50 LEU B O 1
ATOM 1367 N N . ARG B 1 51 ? 6.547 -24.984 0.012 1 98.38 51 ARG B N 1
ATOM 1368 C CA . ARG B 1 51 ? 7.969 -24.766 0.263 1 98.38 51 ARG B CA 1
ATOM 1369 C C . ARG B 1 51 ? 8.32 -23.281 0.246 1 98.38 51 ARG B C 1
ATOM 1371 O O . ARG B 1 51 ? 8.367 -22.672 -0.819 1 98.38 51 ARG B O 1
ATOM 1378 N N . GLY B 1 52 ? 8.57 -22.688 1.363 1 97.25 52 GLY B N 1
ATOM 1379 C CA . GLY B 1 52 ? 8.742 -21.25 1.545 1 97.25 52 GLY B CA 1
ATOM 1380 C C . GLY B 1 52 ? 7.633 -20.609 2.355 1 97.25 52 GLY B C 1
ATOM 1381 O O . GLY B 1 52 ? 7.004 -21.281 3.184 1 97.25 52 GLY B O 1
ATOM 1382 N N . PRO B 1 53 ? 7.602 -19.375 1.879 1 97.31 53 PRO B N 1
ATOM 1383 C CA . PRO B 1 53 ? 8.141 -18.469 0.868 1 97.31 53 PRO B CA 1
ATOM 1384 C C . PRO B 1 53 ? 9.602 -18.109 1.116 1 97.31 53 PRO B C 1
ATOM 1386 O O . PRO B 1 53 ? 10.07 -18.172 2.256 1 97.31 53 PRO B O 1
ATOM 1389 N N . ILE B 1 54 ? 10.289 -17.844 0.109 1 96.69 54 ILE B N 1
ATOM 1390 C CA . ILE B 1 54 ? 11.641 -17.297 0.151 1 96.69 54 ILE B CA 1
ATOM 1391 C C . ILE B 1 54 ? 11.648 -15.883 -0.44 1 96.69 54 ILE B C 1
ATOM 1393 O O . ILE B 1 54 ? 11.039 -15.641 -1.484 1 96.69 54 ILE B O 1
ATOM 1397 N N . SER B 1 55 ? 12.188 -14.938 0.297 1 95.06 55 SER B N 1
ATOM 1398 C CA . SER B 1 55 ? 12.289 -13.57 -0.204 1 95.06 55 SER B CA 1
ATOM 1399 C C . SER B 1 55 ? 13.742 -13.141 -0.342 1 95.06 55 SER B C 1
ATOM 1401 O O . SER B 1 55 ? 14.562 -13.422 0.534 1 95.06 55 SER B O 1
ATOM 1403 N N . GLU B 1 56 ? 14.039 -12.586 -1.44 1 93.5 56 GLU B N 1
ATOM 1404 C CA . GLU B 1 56 ? 15.383 -12.055 -1.682 1 93.5 56 GLU B CA 1
ATOM 1405 C C . GLU B 1 56 ? 15.336 -10.547 -1.898 1 93.5 56 GLU B C 1
ATOM 1407 O O . GLU B 1 56 ? 14.5 -10.039 -2.648 1 93.5 56 GLU B O 1
ATOM 1412 N N . SER B 1 57 ? 16.234 -9.828 -1.253 1 90.44 57 SER B N 1
ATOM 1413 C CA . SER B 1 57 ? 16.266 -8.375 -1.376 1 90.44 57 SER B CA 1
ATOM 1414 C C . SER B 1 57 ? 17.375 -7.93 -2.326 1 90.44 57 SER B C 1
ATOM 1416 O O . SER B 1 57 ? 18.438 -8.562 -2.396 1 90.44 57 SER B O 1
ATOM 1418 N N . ASN B 1 58 ? 16.969 -6.957 -3.066 1 86.69 58 ASN B N 1
ATOM 1419 C CA . ASN B 1 58 ? 18.016 -6.367 -3.898 1 86.69 58 ASN B CA 1
ATOM 1420 C C . AS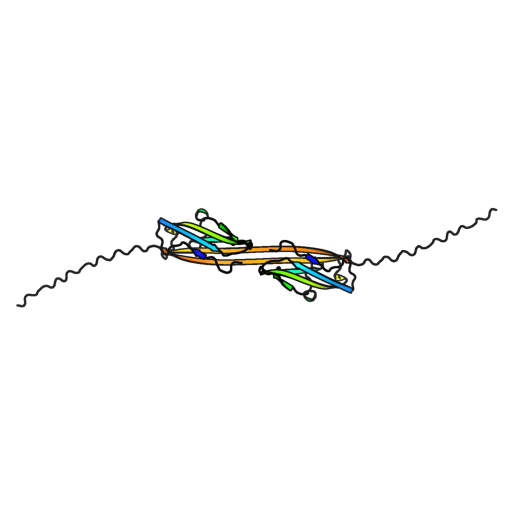N B 1 58 ? 18.656 -5.16 -3.223 1 86.69 58 ASN B C 1
ATOM 1422 O O . ASN B 1 58 ? 18.422 -4.91 -2.039 1 86.69 58 ASN B O 1
ATOM 1426 N N . ARG B 1 59 ? 19.5 -4.43 -3.932 1 83.38 59 ARG B N 1
ATOM 1427 C CA . ARG B 1 59 ? 20.266 -3.312 -3.398 1 83.38 59 ARG B CA 1
ATOM 1428 C C . ARG B 1 59 ? 19.359 -2.145 -3.023 1 83.38 59 ARG B C 1
ATOM 1430 O O . ARG B 1 59 ? 19.688 -1.366 -2.125 1 83.38 59 ARG B O 1
ATOM 1437 N N . GLU B 1 60 ? 18.219 -2.055 -3.855 1 78.12 60 GLU B N 1
ATOM 1438 C CA . GLU B 1 60 ? 17.281 -0.946 -3.643 1 78.12 60 GLU B CA 1
ATOM 1439 C C . GLU B 1 60 ? 16.328 -1.246 -2.5 1 78.12 60 GLU B C 1
ATOM 1441 O O . GLU B 1 60 ? 15.484 -0.411 -2.152 1 78.12 60 GLU B O 1
ATOM 1446 N N . GLY B 1 61 ? 16.406 -2.367 -1.948 1 81.31 61 GLY B N 1
ATOM 1447 C CA . GLY B 1 61 ? 15.555 -2.744 -0.833 1 81.31 61 GLY B CA 1
ATOM 1448 C C . GLY B 1 61 ? 14.242 -3.373 -1.271 1 81.31 61 GLY B C 1
ATOM 1449 O O . GLY B 1 61 ? 13.367 -3.629 -0.446 1 81.31 61 GLY B O 1
ATOM 1450 N N . LEU B 1 62 ? 14.125 -3.521 -2.605 1 84.94 62 LEU B N 1
ATOM 1451 C CA . LEU B 1 62 ? 12.938 -4.207 -3.102 1 84.94 62 LEU B CA 1
ATOM 1452 C C . LEU B 1 62 ? 13.086 -5.719 -2.975 1 84.94 62 LEU B C 1
ATOM 1454 O O . LEU B 1 62 ? 14.203 -6.242 -3.037 1 84.94 62 LEU B O 1
ATOM 1458 N N . GLU B 1 63 ? 11.961 -6.43 -2.775 1 92.56 63 GLU B N 1
ATOM 1459 C CA . GLU B 1 63 ? 12.016 -7.852 -2.463 1 92.56 63 GLU B CA 1
ATOM 1460 C C . GLU B 1 63 ? 11.273 -8.68 -3.514 1 92.56 63 GLU B C 1
ATOM 1462 O O . GLU B 1 63 ? 10.219 -8.266 -4.004 1 92.56 63 GLU B O 1
ATOM 1467 N N . THR B 1 64 ? 11.945 -9.758 -3.906 1 95.44 64 THR B N 1
ATOM 1468 C CA . THR B 1 64 ? 11.312 -10.781 -4.734 1 95.44 64 THR B CA 1
ATOM 1469 C C . THR B 1 64 ? 10.852 -11.953 -3.881 1 95.44 64 THR B C 1
ATOM 1471 O O . THR B 1 64 ? 11.602 -12.445 -3.029 1 95.44 64 THR B O 1
ATOM 1474 N N . SER B 1 65 ? 9.586 -12.375 -4.09 1 97.69 65 SER B N 1
ATOM 1475 C CA . SER B 1 65 ? 9.047 -13.469 -3.291 1 97.69 65 SER B CA 1
ATOM 1476 C C . SER B 1 65 ? 8.781 -14.703 -4.148 1 97.69 65 SER B C 1
ATOM 1478 O O . SER B 1 65 ? 8.266 -14.586 -5.266 1 97.69 65 SER B O 1
ATOM 1480 N N . THR B 1 66 ? 9.203 -15.875 -3.598 1 98.44 66 THR B N 1
ATOM 1481 C CA . THR B 1 66 ? 8.945 -17.141 -4.27 1 98.44 66 THR B CA 1
ATOM 1482 C C . THR B 1 66 ? 8.305 -18.141 -3.312 1 98.44 66 THR B C 1
ATOM 1484 O O . THR B 1 66 ? 8.75 -18.297 -2.174 1 98.44 66 THR B O 1
ATOM 1487 N N . LEU B 1 67 ? 7.246 -18.781 -3.756 1 98.81 67 LEU B N 1
ATOM 1488 C CA . LEU B 1 67 ? 6.582 -19.828 -2.994 1 98.81 67 LEU B CA 1
ATOM 1489 C C . LEU B 1 67 ? 6.488 -21.109 -3.809 1 98.81 67 LEU B C 1
ATOM 1491 O O . LEU B 1 67 ? 5.898 -21.125 -4.891 1 98.81 67 LEU B O 1
ATOM 1495 N N . GLY B 1 68 ? 7.043 -22.141 -3.293 1 98.81 68 GLY B N 1
ATOM 1496 C CA . GLY B 1 68 ? 6.996 -23.422 -3.957 1 98.81 68 GLY B CA 1
ATOM 1497 C C . GLY B 1 68 ? 5.754 -24.234 -3.617 1 98.81 68 GLY B C 1
ATOM 1498 O O . GLY B 1 68 ? 5.129 -24.016 -2.576 1 98.81 68 GLY B O 1
ATOM 1499 N N . LEU B 1 69 ? 5.387 -25.125 -4.465 1 98.81 69 LEU B N 1
ATOM 1500 C CA . LEU B 1 69 ? 4.328 -26.109 -4.309 1 98.81 69 LEU B CA 1
ATOM 1501 C C . LEU B 1 69 ? 4.832 -27.5 -4.664 1 98.81 69 LEU B C 1
ATOM 1503 O O . LEU B 1 69 ? 5.316 -27.734 -5.777 1 98.81 69 LEU B O 1
ATOM 1507 N N . GLU B 1 70 ? 4.77 -28.375 -3.705 1 98.81 70 GLU B N 1
ATOM 1508 C CA . GLU B 1 70 ? 5.262 -29.734 -3.916 1 98.81 70 GLU B CA 1
ATOM 1509 C C . GLU B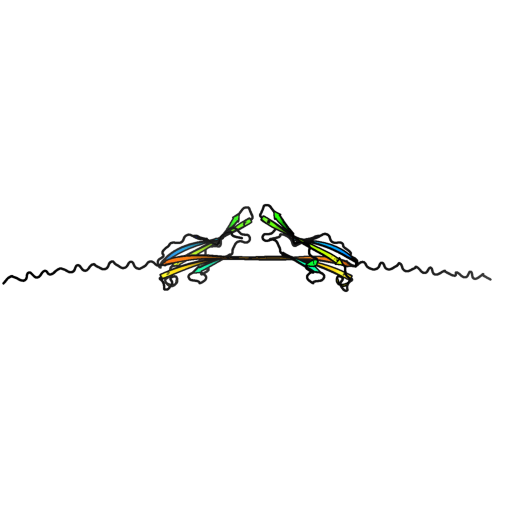 1 70 ? 4.32 -30.766 -3.295 1 98.81 70 GLU B C 1
ATOM 1511 O O . GLU B 1 70 ? 4.102 -30.75 -2.082 1 98.81 70 GLU B O 1
ATOM 1516 N N . PHE B 1 71 ? 3.83 -31.688 -4.137 1 98.5 71 PHE B N 1
ATOM 1517 C CA . PHE B 1 71 ? 2.936 -32.719 -3.623 1 98.5 71 PHE B CA 1
ATOM 1518 C C . PHE B 1 71 ? 2.871 -33.906 -4.578 1 98.5 71 PHE B C 1
ATOM 1520 O O . PHE B 1 71 ? 3.182 -33.75 -5.766 1 98.5 71 PHE B O 1
ATOM 1527 N N . LYS B 1 72 ? 2.461 -34.969 -4.051 1 97.88 72 LYS B N 1
ATOM 1528 C CA . LYS B 1 72 ? 2.229 -36.156 -4.859 1 97.88 72 LYS B CA 1
ATOM 1529 C C . LYS B 1 72 ? 0.824 -36.156 -5.453 1 97.88 72 LYS B C 1
ATOM 1531 O O . LYS B 1 72 ? -0.163 -36.031 -4.73 1 97.88 72 LYS B O 1
ATOM 1536 N N . VAL B 1 73 ? 0.829 -36.406 -6.715 1 96.94 73 VAL B N 1
ATOM 1537 C CA . VAL B 1 73 ? -0.444 -36.344 -7.426 1 96.94 73 VAL B CA 1
ATOM 1538 C C . VAL B 1 73 ? -1.354 -37.469 -6.969 1 96.94 73 VAL B C 1
ATOM 1540 O O . VAL B 1 73 ? -0.934 -38.625 -6.922 1 96.94 73 VAL B O 1
ATOM 1543 N N . ARG B 1 74 ? -2.562 -37.125 -6.605 1 95.94 74 ARG B N 1
ATOM 1544 C CA . ARG B 1 74 ? -3.629 -38.062 -6.281 1 95.94 74 ARG B CA 1
ATOM 1545 C C . ARG B 1 74 ? -4.82 -37.875 -7.219 1 95.94 74 ARG B C 1
ATOM 1547 O O . ARG B 1 74 ? -4.914 -36.875 -7.93 1 95.94 74 ARG B O 1
ATOM 1554 N N . PRO B 1 75 ? -5.691 -38.906 -7.328 1 93.88 75 PRO B N 1
ATOM 1555 C CA . PRO B 1 75 ? -6.852 -38.812 -8.219 1 93.88 75 PRO B CA 1
ATOM 1556 C C . PRO B 1 75 ? -7.676 -37.531 -7.961 1 93.88 75 PRO B C 1
ATOM 1558 O O . PRO B 1 75 ? -8.203 -36.938 -8.898 1 93.88 75 PRO B O 1
ATOM 1561 N N . LYS B 1 76 ? -7.684 -37.094 -6.711 1 94 76 LYS B N 1
ATOM 1562 C CA . LYS B 1 76 ? -8.5 -35.938 -6.344 1 94 76 LYS B CA 1
ATOM 1563 C C . LYS B 1 76 ? -7.945 -34.656 -6.973 1 94 76 LYS B C 1
ATOM 1565 O O . LYS B 1 76 ? -8.641 -33.625 -7.031 1 94 76 LYS B O 1
ATOM 1570 N N . HIS B 1 77 ? -6.742 -34.719 -7.344 1 96.5 77 HIS B N 1
ATOM 1571 C CA . HIS B 1 77 ? -6.094 -33.531 -7.887 1 96.5 77 HIS B CA 1
ATOM 1572 C C . HIS B 1 77 ? -6.457 -33.312 -9.352 1 96.5 77 HIS B C 1
ATOM 1574 O O . HIS B 1 77 ? -6.141 -32.281 -9.938 1 96.5 77 HIS B O 1
ATOM 1580 N N . PHE B 1 78 ? -7.102 -34.219 -9.945 1 94.94 78 PHE B N 1
ATOM 1581 C CA . PHE B 1 78 ? -7.578 -34.062 -11.312 1 94.94 78 PHE B CA 1
ATOM 1582 C C . PHE B 1 78 ? -9.062 -33.719 -11.336 1 94.94 78 PHE B C 1
ATOM 1584 O O . PHE B 1 78 ? -9.859 -34.344 -10.633 1 94.94 78 PHE B O 1
ATOM 1591 N N . ARG B 1 79 ? -9.367 -32.812 -12.148 1 94.69 79 ARG B N 1
ATOM 1592 C CA . ARG B 1 79 ? -10.773 -32.5 -12.359 1 94.69 79 ARG B CA 1
ATOM 1593 C C . ARG B 1 79 ? -11.453 -33.531 -13.242 1 94.69 79 ARG B C 1
ATOM 1595 O O . ARG B 1 79 ? -10.797 -34.406 -13.797 1 94.69 79 ARG B O 1
ATOM 1602 N N . LYS B 1 80 ? -12.758 -33.344 -13.344 1 89.44 80 LYS B N 1
ATOM 1603 C CA . LYS B 1 80 ? -13.539 -34.281 -14.164 1 89.44 80 LYS B CA 1
ATOM 1604 C C . LYS B 1 80 ? -13.023 -34.312 -15.602 1 89.44 80 LYS B C 1
ATOM 1606 O O . LYS B 1 80 ? -13.047 -35.375 -16.25 1 89.44 80 LYS B O 1
ATOM 1611 N N . GLY B 1 81 ? -12.461 -33.312 -16.047 1 88.12 81 GLY B N 1
ATOM 1612 C CA . GLY B 1 81 ? -11.93 -33.219 -17.391 1 88.12 81 GLY B CA 1
ATOM 1613 C C . GLY B 1 81 ? -10.547 -33.812 -17.547 1 88.12 81 GLY B C 1
ATOM 1614 O O . GLY B 1 81 ? -10.016 -33.906 -18.641 1 88.12 81 GLY B O 1
ATOM 1615 N N . GLY B 1 82 ? -9.977 -34.344 -16.484 1 91.44 82 GLY B N 1
ATOM 1616 C CA . GLY B 1 82 ? -8.68 -35 -16.5 1 91.44 82 GLY B CA 1
ATOM 1617 C C . GLY B 1 82 ? -7.52 -34.031 -16.391 1 91.44 82 GLY B C 1
ATOM 1618 O O . GLY B 1 82 ? -6.379 -34.375 -16.703 1 91.44 82 GLY B O 1
ATOM 1619 N N . ASP B 1 83 ? -7.895 -32.75 -16.094 1 95.12 83 ASP B N 1
ATOM 1620 C CA . ASP B 1 83 ? -6.824 -31.781 -15.953 1 95.12 83 ASP B CA 1
ATOM 1621 C C . ASP B 1 83 ? -6.699 -31.312 -14.5 1 95.12 83 ASP B C 1
ATOM 1623 O O . ASP B 1 83 ? -7.551 -31.625 -13.664 1 95.12 83 ASP B O 1
ATOM 1627 N N . MET B 1 84 ? -5.609 -30.75 -14.234 1 97 84 MET B N 1
ATOM 1628 C CA . MET B 1 84 ? -5.316 -30.109 -12.953 1 97 84 MET B CA 1
ATOM 1629 C C . MET B 1 84 ? -4.941 -28.656 -13.148 1 97 84 MET B C 1
ATOM 1631 O O . MET B 1 84 ? -4.078 -28.328 -13.969 1 97 84 MET B O 1
ATOM 1635 N N . LYS B 1 85 ? -5.582 -27.844 -12.391 1 97.31 85 LYS B N 1
ATOM 1636 C CA . LYS B 1 85 ? -5.312 -26.406 -12.508 1 97.31 85 LYS B CA 1
ATOM 1637 C C . LYS B 1 85 ? -4.535 -25.891 -11.305 1 97.31 85 LYS B C 1
ATOM 1639 O O . LYS B 1 85 ? -4.965 -26.062 -10.164 1 97.31 85 LYS B O 1
ATOM 1644 N N . LEU B 1 86 ? -3.4 -25.312 -11.562 1 98.38 86 LEU B N 1
ATOM 1645 C CA . LEU B 1 86 ? -2.586 -24.672 -10.547 1 98.38 86 LEU B CA 1
ATOM 1646 C C . LEU B 1 86 ? -2.648 -23.141 -10.68 1 98.38 86 LEU B C 1
ATOM 1648 O O . LEU B 1 86 ? -2.471 -22.609 -11.781 1 98.38 86 LEU B O 1
ATOM 1652 N N . LYS B 1 87 ? -2.93 -22.5 -9.625 1 98.56 87 LYS B N 1
ATOM 1653 C CA . LYS B 1 87 ? -3.041 -21.047 -9.625 1 98.56 87 LYS B CA 1
ATOM 1654 C C . LYS B 1 87 ? -2.201 -20.422 -8.516 1 98.56 87 LYS B C 1
ATOM 1656 O O . LYS B 1 87 ? -2.156 -20.953 -7.398 1 98.56 87 LYS B O 1
ATOM 1661 N N . CYS B 1 88 ? -1.59 -19.391 -8.859 1 98.88 88 CYS B N 1
ATOM 1662 C CA . CYS B 1 88 ? -0.823 -18.609 -7.887 1 98.88 88 CYS B CA 1
ATOM 1663 C C . CYS B 1 88 ? -1.336 -17.188 -7.797 1 98.88 88 CYS B C 1
ATOM 1665 O O . CYS B 1 88 ? -1.479 -16.5 -8.812 1 98.88 88 CYS B O 1
ATOM 1667 N N . LEU B 1 89 ? -1.549 -16.734 -6.602 1 98.44 89 LEU B N 1
ATOM 1668 C CA . LEU B 1 89 ? -2.027 -15.375 -6.328 1 98.44 89 LEU B CA 1
ATOM 1669 C C . LEU B 1 89 ? -0.964 -14.562 -5.602 1 98.44 89 LEU B C 1
ATOM 1671 O O . LEU B 1 89 ? -0.37 -15.039 -4.629 1 98.44 89 LEU B O 1
ATOM 1675 N N . ALA B 1 90 ? -0.75 -13.398 -6.121 1 98.56 90 ALA B N 1
ATOM 1676 C CA . ALA B 1 90 ? 0.164 -12.453 -5.477 1 98.56 90 ALA B CA 1
ATOM 1677 C C . ALA B 1 90 ? -0.582 -11.219 -4.98 1 98.56 90 ALA B C 1
ATOM 1679 O O . ALA B 1 90 ? -1.326 -10.594 -5.734 1 98.56 90 ALA B O 1
ATOM 1680 N N . THR B 1 91 ? -0.332 -10.891 -3.641 1 97 91 THR B N 1
ATOM 1681 C CA . THR B 1 91 ? -1.026 -9.734 -3.08 1 97 91 THR B CA 1
ATOM 1682 C C . THR B 1 91 ? -0.063 -8.859 -2.287 1 97 91 THR B C 1
ATOM 1684 O O . THR B 1 91 ? 0.911 -9.352 -1.718 1 97 91 THR B O 1
ATOM 1687 N N . ILE B 1 92 ? -0.233 -7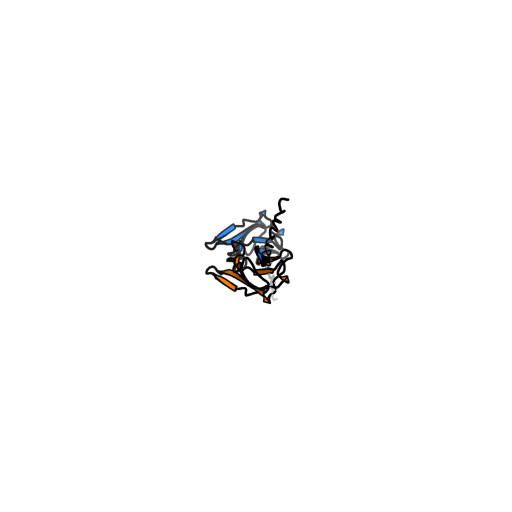.629 -2.318 1 93.25 92 ILE B N 1
ATOM 1688 C CA . ILE B 1 92 ? 0.397 -6.637 -1.451 1 93.25 92 ILE B CA 1
ATOM 1689 C C . ILE B 1 92 ? -0.651 -5.645 -0.953 1 93.25 92 ILE B C 1
ATOM 1691 O O . ILE B 1 92 ? -1.438 -5.117 -1.741 1 93.25 92 ILE B O 1
ATOM 1695 N N . ALA B 1 93 ? -0.744 -5.543 0.292 1 90.69 93 ALA B N 1
ATOM 1696 C CA . ALA B 1 93 ? -1.606 -4.52 0.88 1 90.69 93 ALA B CA 1
ATOM 1697 C C . ALA B 1 93 ? -0.85 -3.695 1.918 1 90.69 93 ALA B C 1
ATOM 1699 O O . ALA B 1 93 ? -0.399 -4.23 2.936 1 90.69 93 ALA B O 1
ATOM 1700 N N . THR B 1 94 ? -0.618 -2.504 1.657 1 89.12 94 THR B N 1
ATOM 1701 C CA . THR B 1 94 ? 0.059 -1.621 2.6 1 89.12 94 THR B CA 1
ATOM 1702 C C . THR B 1 94 ? -0.763 -0.359 2.846 1 89.12 94 THR B C 1
ATOM 1704 O O . THR B 1 94 ? -1.349 0.197 1.915 1 89.12 94 THR B O 1
ATOM 1707 N N . VAL B 1 95 ? -0.877 -0.013 4.133 1 90.5 95 VAL B N 1
ATOM 1708 C CA . VAL B 1 95 ? -1.582 1.205 4.52 1 90.5 95 VAL B CA 1
ATOM 1709 C C . VAL B 1 95 ? -0.681 2.064 5.402 1 90.5 95 VAL B C 1
ATOM 1711 O O . VAL B 1 95 ? -0.064 1.563 6.344 1 90.5 95 VAL B O 1
ATOM 1714 N N . TYR B 1 96 ? -0.495 3.145 5.109 1 92.12 96 TYR B N 1
ATOM 1715 C CA . TYR B 1 96 ? 0.208 4.16 5.887 1 92.12 96 TYR B CA 1
ATOM 1716 C C . TYR B 1 96 ? -0.735 5.285 6.293 1 92.12 96 TYR B C 1
ATOM 1718 O O . TYR B 1 96 ? -1.522 5.766 5.477 1 92.12 96 TYR B O 1
ATOM 1726 N N . TRP B 1 97 ? -0.671 5.582 7.742 1 94.12 97 TRP B N 1
ATOM 1727 C CA . TRP B 1 97 ? -1.495 6.652 8.297 1 94.12 97 TRP B CA 1
ATOM 1728 C C . TRP B 1 97 ? -0.774 7.359 9.438 1 94.12 97 TRP B C 1
ATOM 1730 O O . TRP B 1 97 ? -0.564 6.773 10.5 1 94.12 97 TRP B O 1
ATOM 1740 N N . ARG B 1 98 ? -0.356 8.586 9.133 1 97.19 98 ARG B N 1
ATOM 1741 C CA . ARG B 1 98 ? 0.302 9.383 10.164 1 97.19 98 ARG B CA 1
ATOM 1742 C C . ARG B 1 98 ? -0.205 10.82 10.148 1 97.19 98 ARG B C 1
ATOM 1744 O O . ARG B 1 98 ? -0.655 11.32 9.117 1 97.19 98 ARG B O 1
ATOM 1751 N N . THR B 1 99 ? -0.09 11.484 11.344 1 97.12 99 THR B N 1
ATOM 1752 C CA . THR B 1 99 ? -0.576 12.859 11.461 1 97.12 99 THR B CA 1
ATOM 1753 C C . THR B 1 99 ? 0.441 13.734 12.188 1 97.12 99 THR B C 1
ATOM 1755 O O . THR B 1 99 ? 1.315 13.219 12.891 1 97.12 99 THR B O 1
ATOM 1758 N N . ASN B 1 100 ? 0.492 14.953 11.898 1 98.06 100 ASN B N 1
ATOM 1759 C CA . ASN B 1 100 ? 1.126 16 12.695 1 98.06 100 ASN B CA 1
ATOM 1760 C C . ASN B 1 100 ? 0.157 17.141 12.992 1 98.06 100 ASN B C 1
ATOM 1762 O O . ASN B 1 100 ? -0.731 17.438 12.188 1 98.06 100 ASN B O 1
ATOM 1766 N N . GLU B 1 101 ? 0.288 17.656 14.195 1 97.25 101 GLU B N 1
ATOM 1767 C CA . GLU B 1 101 ? -0.652 18.688 14.617 1 97.25 101 GLU B CA 1
ATOM 1768 C C . GLU B 1 101 ? 0.075 19.859 15.258 1 97.25 101 GLU B C 1
ATOM 1770 O O . GLU B 1 101 ? 1.127 19.688 15.875 1 97.25 101 GLU B O 1
ATOM 1775 N N . GLU B 1 102 ? -0.434 21.016 15.07 1 96.31 102 GLU B N 1
ATOM 1776 C CA . GLU B 1 102 ? 0.064 22.234 15.703 1 96.31 102 GLU B CA 1
ATOM 1777 C C . GLU B 1 102 ? -1.082 23.078 16.266 1 96.31 102 GLU B C 1
ATOM 1779 O O . GLU B 1 102 ? -2.129 23.203 15.625 1 96.31 102 GLU B O 1
ATOM 1784 N N . SER B 1 103 ? -0.874 23.578 17.438 1 95.75 103 SER B N 1
ATOM 1785 C CA . SER B 1 103 ? -1.823 24.5 18.031 1 95.75 103 SER B CA 1
ATOM 1786 C C . SER B 1 103 ? -1.252 25.922 18.109 1 95.75 103 SER B C 1
ATOM 1788 O O . SER B 1 103 ? -0.118 26.109 18.547 1 95.75 103 SER B O 1
ATOM 1790 N N . VAL B 1 104 ? -1.968 26.812 17.656 1 95.19 104 VAL B N 1
ATOM 1791 C CA . VAL B 1 104 ? -1.532 28.203 17.672 1 95.19 104 VAL B CA 1
ATOM 1792 C C . VAL B 1 104 ? -2.5 29.047 18.5 1 95.19 104 VAL B C 1
ATOM 1794 O O . VAL B 1 104 ? -3.691 28.734 18.578 1 95.19 104 VAL B O 1
ATOM 1797 N N . GLU B 1 105 ? -1.925 30.078 19.109 1 93.94 105 GLU B N 1
ATOM 1798 C CA . GLU B 1 105 ? -2.732 30.859 20.031 1 93.94 105 GLU B CA 1
ATOM 1799 C C . GLU B 1 105 ? -3.275 32.125 19.344 1 93.94 105 GLU B C 1
ATOM 1801 O O . GLU B 1 105 ? -2.625 32.688 18.469 1 93.94 105 GLU B O 1
ATOM 1806 N N . GLY B 1 106 ? -4.465 32.531 19.75 1 88.94 106 GLY B N 1
ATOM 1807 C CA . GLY B 1 106 ? -4.992 33.812 19.359 1 88.94 106 GLY B CA 1
ATOM 1808 C C . GLY B 1 106 ? -4.391 34.969 20.156 1 88.94 106 GLY B C 1
ATOM 1809 O O . GLY B 1 106 ? -3.951 34.781 21.281 1 88.94 106 GLY B O 1
ATOM 1810 N N . ASP B 1 107 ? -4.164 36.156 19.531 1 76.81 107 ASP B N 1
ATOM 1811 C CA . ASP B 1 107 ? -3.619 37.312 20.25 1 76.81 107 ASP B CA 1
ATOM 1812 C C . ASP B 1 107 ? -4.543 37.719 21.391 1 76.81 107 ASP B C 1
ATOM 1814 O O . ASP B 1 107 ? -5.766 37.719 21.25 1 76.81 107 ASP B O 1
ATOM 1818 N N . ARG B 1 108 ? -4.141 37.594 22.75 1 71.88 108 ARG B N 1
ATOM 1819 C CA . ARG B 1 108 ? -4.91 38.094 23.875 1 71.88 108 ARG B CA 1
ATOM 1820 C C . ARG B 1 108 ? -4.918 39.625 23.891 1 71.88 108 ARG B C 1
ATOM 1822 O O . ARG B 1 108 ? -3.928 40.25 23.516 1 71.88 108 ARG B O 1
ATOM 1829 N N . PRO B 1 109 ? -6.133 40.156 23.859 1 59.88 109 PRO B N 1
ATOM 1830 C CA . PRO B 1 109 ? -6.102 41.594 24.016 1 59.88 109 PRO B CA 1
ATOM 1831 C C . PRO B 1 109 ? -5.141 42.062 25.109 1 59.88 109 PRO B C 1
ATOM 1833 O O . PRO B 1 109 ? -5.031 41.406 26.156 1 59.88 109 PRO B O 1
ATOM 1836 N N . GLN B 1 110 ? -4.016 42.531 24.719 1 58.16 110 GLN B N 1
ATOM 1837 C CA . GLN B 1 110 ? -3.15 43.125 25.734 1 58.16 110 GLN B CA 1
ATOM 1838 C C . GLN B 1 110 ? -3.967 43.844 26.797 1 58.16 110 GLN B C 1
ATOM 1840 O O . GLN B 1 110 ? -4.82 44.688 26.469 1 58.16 110 GLN B O 1
ATOM 1845 N N . LYS B 1 111 ? -4.273 43.125 27.859 1 57.31 111 LYS B N 1
ATOM 1846 C CA . LYS B 1 111 ? -4.883 43.875 28.953 1 57.31 111 LYS B CA 1
ATOM 1847 C C . LYS B 1 111 ? -4.238 45.25 29.094 1 57.31 111 LYS B C 1
ATOM 1849 O O . LYS B 1 111 ? -3.014 45.375 29.188 1 57.31 111 LYS B O 1
ATOM 1854 N N . ALA B 1 112 ? -4.906 46.312 28.766 1 60.5 112 ALA B N 1
ATOM 1855 C CA . ALA B 1 112 ? -4.461 47.656 29.078 1 60.5 112 ALA B CA 1
ATOM 1856 C C . ALA B 1 112 ? -3.918 47.75 30.5 1 60.5 112 ALA B C 1
ATOM 1858 O O . ALA B 1 112 ? -4.461 47.125 31.406 1 60.5 112 ALA B O 1
ATOM 1859 N N . PRO B 1 113 ? -2.666 48 30.688 1 59.84 113 PRO B N 1
ATOM 1860 C CA . PRO B 1 113 ? -2.186 48.156 32.062 1 59.84 113 PRO B CA 1
ATOM 1861 C C . PRO B 1 113 ? -3.184 48.906 32.969 1 59.84 113 PRO B C 1
ATOM 1863 O O . PRO B 1 113 ? -3.842 49.844 32.531 1 59.84 113 PRO B O 1
ATOM 1866 N N . ALA B 1 114 ? -3.709 48.281 33.906 1 58.5 114 ALA B N 1
ATOM 1867 C CA . ALA B 1 114 ? -4.535 48.969 34.906 1 58.5 114 ALA B CA 1
ATOM 1868 C C . ALA B 1 114 ? -3.936 50.312 35.281 1 58.5 114 ALA B C 1
ATOM 1870 O O . ALA B 1 114 ? -2.727 50.438 35.469 1 58.5 114 ALA B O 1
ATOM 1871 N N . LEU B 1 115 ? -4.508 51.375 34.906 1 56.72 115 LEU B N 1
ATOM 1872 C CA . LEU B 1 115 ? -4.102 52.688 35.406 1 56.72 115 LEU B CA 1
ATOM 1873 C C . LEU B 1 115 ? -3.83 52.656 36.906 1 56.72 115 LEU B C 1
ATOM 1875 O O . LEU B 1 115 ? -4.66 52.156 37.656 1 56.72 115 LEU B O 1
ATOM 1879 N N . GLU B 1 116 ? -2.564 52.344 37.344 1 55.97 116 GLU B N 1
ATOM 1880 C CA . GLU B 1 116 ? -2.207 52.5 38.75 1 55.97 116 GLU B CA 1
ATOM 1881 C C . GLU B 1 116 ? -2.824 53.781 39.344 1 55.97 116 GLU B C 1
ATOM 1883 O O . GLU B 1 116 ? -2.553 54.875 38.875 1 55.97 116 GLU B O 1
ATOM 1888 N N . ILE B 1 117 ? -4.094 53.812 39.812 1 57.81 117 ILE B N 1
ATOM 1889 C CA . ILE B 1 117 ? -4.633 54.938 40.562 1 57.81 117 ILE B CA 1
ATOM 1890 C C . ILE B 1 117 ? -3.693 55.281 41.719 1 57.81 117 ILE B C 1
ATOM 1892 O O . ILE B 1 117 ? -3.436 54.438 42.594 1 57.81 117 ILE B O 1
ATOM 1896 N N . ARG B 1 118 ? -2.65 56.094 41.656 1 54.03 118 ARG B N 1
ATOM 1897 C CA . ARG B 1 118 ? -1.838 56.688 42.719 1 54.03 118 ARG B CA 1
ATOM 1898 C C . ARG B 1 118 ? -2.713 57.188 43.875 1 54.03 118 ARG B C 1
ATOM 1900 O O . ARG B 1 118 ? -3.564 58.062 43.688 1 54.03 118 ARG B O 1
ATOM 1907 N N . LYS B 1 119 ? -3.047 56.469 44.938 1 53.84 119 LYS B N 1
ATOM 1908 C CA . LYS B 1 119 ? -3.631 56.938 46.188 1 53.84 119 LYS B CA 1
ATOM 1909 C C . LYS B 1 119 ? -2.801 58.094 46.781 1 53.84 119 LYS B C 1
ATOM 1911 O O . LYS B 1 119 ? -1.601 57.938 47 1 53.84 119 LYS B O 1
ATOM 1916 N N . GLY B 1 120 ? -3.064 59.312 46.531 1 48.38 120 GLY B N 1
ATOM 1917 C CA . GLY B 1 120 ? -2.549 60.5 47.219 1 48.38 120 GLY B CA 1
ATOM 1918 C C . GLY B 1 120 ? -2.566 60.375 48.719 1 48.38 120 GLY B C 1
ATOM 1919 O O . GLY B 1 120 ? -3.607 60.062 49.312 1 48.38 120 GLY B O 1
ATOM 1920 N N . GLN B 1 121 ? -1.547 59.719 49.438 1 46.47 121 GLN B N 1
ATOM 1921 C CA . GLN B 1 121 ? -1.32 59.688 50.875 1 46.47 121 GLN B CA 1
ATOM 1922 C C . GLN B 1 121 ? -1.529 61.062 51.5 1 46.47 121 GLN B C 1
ATOM 1924 O O . GLN B 1 121 ? -0.804 62 51.188 1 46.47 121 GLN B O 1
ATOM 1929 N N . GLY B 1 122 ? -2.758 61.656 51.812 1 42.91 122 GLY B N 1
ATOM 1930 C CA . GLY B 1 122 ? -3.09 62.812 52.625 1 42.91 122 GLY B CA 1
ATOM 1931 C C . GLY B 1 122 ? -2.459 62.781 54 1 42.91 122 GLY B C 1
ATOM 1932 O O . GLY B 1 122 ? -2.893 62.031 54.844 1 42.91 122 GLY B O 1
ATOM 1933 N N . ASP B 1 123 ? -1.106 62.5 54.281 1 44.66 123 ASP B N 1
ATOM 1934 C CA . ASP B 1 123 ? -0.49 62.625 55.594 1 44.66 123 ASP B CA 1
ATOM 1935 C C . ASP B 1 123 ? -0.819 63.969 56.25 1 44.66 123 ASP B C 1
ATOM 1937 O O . ASP B 1 123 ? -0.461 65 55.719 1 44.66 123 ASP B O 1
ATOM 1941 N N . THR B 1 124 ? -2.047 64.188 56.781 1 43.06 124 THR B N 1
ATOM 1942 C CA . THR B 1 124 ? -2.49 65.25 57.656 1 43.06 124 THR B CA 1
ATOM 1943 C C . THR B 1 124 ? -1.49 65.5 58.781 1 43.06 124 THR B C 1
ATOM 1945 O O . THR B 1 124 ? -1.153 64.562 59.531 1 43.06 124 THR B O 1
ATOM 1948 N N . ALA B 1 125 ? -0.421 66.375 58.75 1 40.03 125 ALA B N 1
ATOM 1949 C CA . ALA B 1 125 ? 0.461 67 59.75 1 40.03 125 ALA B CA 1
ATOM 1950 C C . ALA B 1 125 ? -0.321 67.438 60.969 1 40.03 125 ALA B C 1
ATOM 1952 O O . ALA B 1 125 ? -1.091 68.438 60.906 1 40.03 125 ALA B O 1
ATOM 1953 N N . ALA B 1 126 ? -0.946 66.562 61.719 1 36.78 126 ALA B N 1
ATOM 1954 C CA . ALA B 1 126 ? -1.496 67 63 1 36.78 126 ALA B CA 1
ATOM 1955 C C . ALA B 1 126 ? -0.466 67.812 63.781 1 36.78 126 ALA B C 1
ATOM 1957 O O . ALA B 1 126 ? 0.655 67.375 64 1 36.78 126 ALA B O 1
ATOM 1958 N N . ALA B 1 127 ? -0.492 69.125 63.719 1 34.44 127 ALA B N 1
ATOM 1959 C CA . ALA B 1 127 ? 0.181 70.188 64.5 1 34.44 127 ALA B CA 1
ATOM 1960 C C . ALA B 1 127 ? 0.126 69.875 66 1 34.44 127 ALA B C 1
ATOM 1962 O O . ALA B 1 127 ? -0.944 69.562 66.5 1 34.44 127 ALA B O 1
ATOM 1963 N N . ALA B 1 128 ? 1.144 69.25 66.625 1 35.88 128 ALA B N 1
ATOM 1964 C CA . ALA B 1 128 ? 1.401 69 68 1 35.88 128 ALA B CA 1
ATOM 1965 C C . ALA B 1 128 ? 1.155 70.25 68.812 1 35.88 128 ALA B C 1
ATOM 1967 O O . ALA B 1 128 ? 1.816 71.312 68.625 1 35.88 128 ALA B O 1
ATOM 1968 N N . ALA B 1 129 ? -0.074 70.562 69.188 1 26.14 129 ALA B N 1
ATOM 1969 C CA . ALA B 1 129 ? -0.163 71.312 70.438 1 26.14 129 ALA B CA 1
ATOM 1970 C C . ALA B 1 129 ? 0.196 70.438 71.625 1 26.14 129 ALA B C 1
ATOM 1972 O O . ALA B 1 129 ? -0.093 69.25 71.625 1 26.14 129 ALA B O 1
#

Nearest PDB structures (foldseek):
  8vy4-assembly1_B  TM=6.495E-01  e=2.597E-02  Homo sapiens
  6x1s-assembly1_L  TM=5.956E-01  e=2.597E-02  Oryctolagus cuniculus
  4jo4-assembly2_M  TM=5.828E-01  e=2.314E-02  Oryctolagus cuniculus
  5ds8-assembly2_L  TM=5.713E-01  e=2.597E-02  Oryctolagus cuniculus
  6peh-assembly1_L  TM=5.801E-01  e=4.630E-02  Homo sapiens

Organism: Ladona fulva (NCBI:txid123851)

Foldseek 3Di:
DFPDAKDKDDADPDDDQQDKGKIKIKTDWAVVEWDKFKDKPNHTDDPVQKDDFDWDADPVRTIMTMIMGIDGDDPVSADPVRDMDMDMDTDDDDDDDDDDDDDDDDDDPPPDPDPPPPPPPPPPPPDDD/DFPDAKDKDDADPDDDQQDKGKIKIKTDWAVVEWDKFKDKPNHTDDPVQKDDFDWDADPVRTIMTMIMGIDGHDPVSADPVRDMDMDMDTDDDDDDDDDDDDDDDDDPPPPDPDPPPPPPPPPPPPDDD

InterPro domains:
  IPR007110 Immunoglobulin-like domain [PS50835] (6-105)
  IPR013162 CD80-like, immunoglobulin C2-set [PF08205] (8-90)
  IPR013783 Immunoglobulin-like fold [G3DSA:2.60.40.10] (10-92)
  IPR036179 Immunoglobulin-like domain superfamily [SSF48726] (5-57)